Protein AF-A0A2A4TCX4-F1 (afdb_monomer)

Foldseek 3Di:
DADVVLLVQCVVCVVPDPLVVSLVVCVVVPGDNVNNVVSVVVVPDPPDPDPPDDDDDDDDDDDDDDDDDDDDDDDDDDDDDPDDDDDDDDDDDDDDDDPDDDDDDDDDDPDDDPPPPPPPVDPPPPDDQVVVQVVVVVLCVVCLVVVLVQLVVDQQADDPVRCVSVQVVCPPPFFDKKFKHFLQQQTRDINVDCPRRRDHNVRNCVVVVVPDPQVVVCQVVVAKGKDADPPDAWIWIKHFSDDPRGGGIIMITTTHD

Mean predicted aligned error: 17.56 Å

Solvent-accessible surface area (backbone atoms only — not comparable to full-atom values): 16367 Å² total; per-residue (Å²): 135,49,63,66,68,58,41,55,50,49,70,74,41,55,91,80,43,60,67,69,58,54,51,51,53,43,43,74,75,67,46,55,70,65,40,55,52,52,33,50,56,71,71,44,73,76,73,70,80,73,76,77,82,75,83,85,82,81,87,81,85,89,83,92,80,90,84,87,83,81,81,81,81,76,82,84,83,80,82,80,83,81,84,80,88,78,90,74,88,77,81,85,78,83,77,82,84,81,83,75,77,82,78,84,86,74,84,77,71,87,75,76,81,74,77,83,73,75,78,72,76,68,79,80,76,74,82,54,67,66,64,52,50,49,54,49,53,55,50,44,65,74,45,42,66,62,55,52,54,46,40,74,75,39,68,68,56,65,50,74,70,54,49,52,56,53,50,59,55,48,67,40,84,49,37,76,41,41,40,35,26,26,62,84,39,28,22,28,41,39,68,90,41,71,85,53,45,67,35,43,50,73,58,46,33,66,76,69,65,58,85,71,68,39,58,61,52,14,64,75,67,68,36,74,28,72,42,73,45,93,89,47,85,34,35,40,36,25,43,56,40,69,56,97,89,39,66,53,23,37,38,39,36,35,34,29,119

Sequence (257 aa):
MPDPRIIDYLRTNKDQYPIESLRAALIQQGFSAADVAEAERLLTPAAAPEPAASPEPVAAQAVPVEQPQSVKKRPPLKWIIIGSVCAGAIAIGVLPMFKKKPPPEKKEAPAPKKPTIRKMMMPTIAWDHDTAIEGVLVWVRQRAPELINSLAASQLKAQPGEISILSQQANQPNIRRIAYLNRYGEVRWYSKGPAAVGMGWDQFMKEYEIKTNVMEKAYLSKQNQSQQLPDRAGVELVVPLVVRGEITGLLLYELGP

Radius of gyration: 31.91 Å; Cα contacts (8 Å, |Δi|>4): 255; chains: 1; bounding box: 86×64×82 Å

Nearest PDB structures (foldseek):
  3l9k-assembly5_A  TM=6.438E-01  e=4.969E-02  Drosophila melanogaster
  4g3k-assembly1_B  TM=5.314E-01  e=1.698E-02  Aquifex aeolicus VF5
  2hz5-assembly2_B  TM=5.246E-01  e=3.623E-02  Homo sapiens
  8glv-assembly1_BR  TM=5.193E-01  e=1.650E-01  Chlamydomonas reinhardtii

Structure (mmCIF, N/CA/C/O backbone):
data_AF-A0A2A4TCX4-F1
#
_entry.id   AF-A0A2A4TCX4-F1
#
loop_
_atom_site.group_PDB
_atom_site.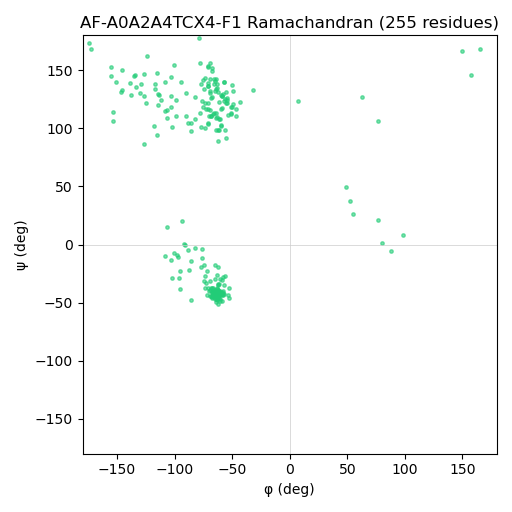id
_atom_site.type_symbol
_atom_site.label_atom_id
_atom_site.label_alt_id
_atom_site.label_comp_id
_atom_site.label_asym_id
_atom_site.label_entity_id
_atom_site.label_seq_id
_atom_site.pdbx_PDB_ins_code
_atom_site.Cartn_x
_atom_site.Cartn_y
_atom_site.Cartn_z
_atom_site.occupancy
_atom_site.B_iso_or_equiv
_atom_site.auth_seq_id
_atom_site.auth_comp_id
_atom_site.auth_asym_id
_atom_site.auth_atom_id
_atom_site.pdbx_PDB_model_num
ATOM 1 N N . MET A 1 1 ? -9.574 12.806 45.221 1.00 80.94 1 MET A N 1
ATOM 2 C CA . MET A 1 1 ? -10.453 13.584 44.324 1.00 80.94 1 MET A CA 1
ATOM 3 C C . MET A 1 1 ? -9.680 13.811 43.038 1.00 80.94 1 MET A C 1
ATOM 5 O O . MET A 1 1 ? -8.676 14.518 43.082 1.00 80.94 1 MET A O 1
ATOM 9 N N . PRO A 1 2 ? -10.082 13.144 41.950 1.00 93.12 2 PRO A N 1
ATOM 10 C CA . PRO A 1 2 ? -9.297 13.078 40.724 1.00 93.12 2 PRO A CA 1
ATOM 11 C C . PRO A 1 2 ? -9.272 14.426 39.997 1.00 93.12 2 PRO A C 1
ATOM 13 O O . PRO A 1 2 ? -10.201 15.228 40.124 1.00 93.12 2 PRO A O 1
ATOM 16 N N . ASP A 1 3 ? -8.212 14.666 39.224 1.00 95.94 3 ASP A N 1
ATOM 17 C CA . ASP A 1 3 ? -8.066 15.876 38.409 1.00 95.94 3 ASP A CA 1
ATOM 18 C C . ASP A 1 3 ? -9.249 15.991 37.415 1.00 95.94 3 ASP A C 1
ATOM 20 O O . ASP A 1 3 ? -9.517 15.039 36.670 1.00 95.94 3 ASP A O 1
ATOM 24 N N . PRO A 1 4 ? -9.967 17.133 37.364 1.00 96.75 4 PRO A N 1
ATOM 25 C CA . PRO A 1 4 ? -11.106 17.325 36.462 1.00 96.75 4 PRO A CA 1
ATOM 26 C C . PRO A 1 4 ? -10.757 17.104 34.983 1.00 96.75 4 PRO A C 1
ATOM 28 O O . PRO A 1 4 ? -11.611 16.666 34.212 1.00 96.75 4 PRO A O 1
ATOM 31 N N . ARG A 1 5 ? -9.495 17.320 34.587 1.00 97.38 5 ARG A N 1
ATOM 32 C CA . ARG A 1 5 ? -9.022 17.090 33.213 1.00 97.38 5 ARG A CA 1
ATOM 33 C C . ARG A 1 5 ? -9.136 15.624 32.801 1.00 97.38 5 ARG A C 1
ATOM 35 O O . ARG A 1 5 ? -9.443 15.341 31.645 1.00 97.38 5 ARG A O 1
ATOM 42 N N . ILE A 1 6 ? -8.925 14.699 33.740 1.00 97.69 6 ILE A N 1
ATOM 43 C CA . ILE A 1 6 ? -9.060 13.257 33.498 1.00 97.69 6 ILE A CA 1
ATOM 44 C C . ILE A 1 6 ? -10.527 12.923 33.203 1.00 97.69 6 ILE A C 1
ATOM 46 O O . ILE A 1 6 ? -10.823 12.216 32.239 1.00 97.69 6 ILE A O 1
ATOM 50 N N . ILE A 1 7 ? -11.452 13.471 33.997 1.00 97.00 7 ILE A N 1
ATOM 51 C CA . ILE A 1 7 ? -12.895 13.233 33.848 1.00 97.00 7 ILE A CA 1
ATOM 52 C C . ILE A 1 7 ? -13.397 13.770 32.503 1.00 97.00 7 ILE A C 1
ATOM 54 O O . ILE A 1 7 ? -14.108 13.058 31.792 1.00 97.00 7 ILE A O 1
ATOM 58 N N . ASP A 1 8 ? -13.018 14.996 32.133 1.00 97.31 8 ASP A N 1
ATOM 59 C CA . ASP A 1 8 ? -13.440 15.609 30.868 1.00 97.31 8 ASP A CA 1
ATOM 60 C C . ASP A 1 8 ? -12.887 14.852 29.653 1.00 97.31 8 ASP A C 1
ATOM 62 O O . ASP A 1 8 ? -13.608 14.622 28.672 1.00 97.31 8 ASP A O 1
ATOM 66 N N . TYR A 1 9 ? -11.636 14.389 29.738 1.00 97.50 9 TYR A N 1
ATOM 67 C CA . TYR A 1 9 ? -11.020 13.579 28.693 1.00 97.50 9 TYR A CA 1
ATOM 68 C C . TYR A 1 9 ? -11.740 12.237 28.513 1.00 97.50 9 TYR A C 1
ATOM 70 O O . TYR A 1 9 ? -12.119 11.888 27.391 1.00 97.50 9 TYR A O 1
ATOM 78 N N . LEU A 1 10 ? -11.986 11.506 29.606 1.00 97.31 10 LEU A N 1
ATOM 79 C CA . LEU A 1 10 ? -12.707 10.232 29.567 1.00 97.31 10 LEU A CA 1
ATOM 80 C C . LEU A 1 10 ? -14.143 10.417 29.059 1.00 97.31 10 LEU A C 1
ATOM 82 O O . LEU A 1 10 ? -14.590 9.657 28.203 1.00 97.31 10 LEU A O 1
ATOM 86 N N . ARG A 1 11 ? -14.856 11.459 29.505 1.00 96.81 11 ARG A N 1
ATOM 87 C CA . ARG A 1 11 ? -16.226 11.753 29.054 1.00 96.81 11 ARG A CA 1
ATOM 88 C C . ARG A 1 11 ? -16.307 12.011 27.549 1.00 96.81 11 ARG A C 1
ATOM 90 O O . ARG A 1 11 ? -17.251 11.546 26.921 1.00 96.81 11 ARG A O 1
ATOM 97 N N . THR A 1 12 ? -15.340 12.736 26.988 1.00 97.88 12 THR A N 1
ATOM 98 C CA . THR A 1 12 ? -15.328 13.111 25.563 1.00 97.88 12 THR A CA 1
ATOM 99 C C . THR A 1 12 ? -14.963 11.935 24.654 1.00 97.88 12 THR A C 1
ATOM 101 O O . THR A 1 12 ? -15.440 11.857 23.525 1.00 97.88 12 THR A O 1
ATOM 104 N N . ASN A 1 13 ? -14.124 11.009 25.133 1.00 97.31 13 ASN A N 1
ATOM 105 C CA . ASN A 1 13 ? -13.520 9.969 24.295 1.00 97.31 13 ASN A CA 1
ATOM 106 C C . ASN A 1 13 ? -14.073 8.552 24.526 1.00 97.31 13 ASN A C 1
ATOM 108 O O . ASN A 1 13 ? -13.771 7.661 23.731 1.00 97.31 13 ASN A O 1
ATOM 112 N N . LYS A 1 14 ? -14.884 8.325 25.571 1.00 96.00 14 LYS A N 1
ATOM 113 C CA . LYS A 1 14 ? -15.387 6.984 25.939 1.00 96.00 14 LYS A CA 1
ATOM 114 C C . LYS A 1 14 ? -16.172 6.265 24.836 1.00 96.00 14 LYS A C 1
ATOM 116 O O . LYS A 1 14 ? -16.172 5.042 24.807 1.00 96.00 14 LYS A O 1
ATOM 121 N N . ASP A 1 15 ? -16.820 7.006 23.937 1.00 95.25 15 ASP A N 1
ATOM 122 C CA . ASP A 1 15 ? -17.628 6.422 22.858 1.00 95.25 15 ASP A CA 1
ATOM 123 C C . ASP A 1 15 ? -16.780 6.072 21.620 1.00 95.25 15 ASP A C 1
ATOM 125 O O . ASP A 1 15 ? -17.232 5.353 20.732 1.00 95.25 15 ASP A O 1
ATOM 129 N N . GLN A 1 16 ? -15.543 6.580 21.549 1.00 95.69 16 GLN A N 1
ATOM 130 C CA . GLN A 1 16 ? -14.638 6.394 20.409 1.00 95.69 16 GLN A CA 1
ATOM 131 C C . GLN A 1 16 ? -13.562 5.337 20.670 1.00 95.69 16 GLN A C 1
ATOM 133 O O . GLN A 1 16 ? -13.098 4.689 19.731 1.00 95.69 16 GLN A O 1
ATOM 138 N N . TYR A 1 17 ? -13.158 5.153 21.929 1.00 95.56 17 TYR A N 1
ATOM 139 C CA . TYR A 1 17 ? -12.044 4.280 22.294 1.00 95.56 17 TYR A CA 1
ATOM 140 C C . TYR A 1 17 ? -12.397 3.378 23.482 1.00 95.56 17 TYR A C 1
ATOM 142 O O . TYR A 1 17 ? -13.091 3.819 24.398 1.00 95.56 17 TYR A O 1
ATOM 150 N N . PRO A 1 18 ? -11.872 2.136 23.528 1.00 96.56 18 PRO A N 1
ATOM 151 C CA . PRO A 1 18 ? -11.997 1.280 24.702 1.00 96.56 18 PRO A CA 1
ATOM 152 C C . PRO A 1 18 ? -11.420 1.951 25.954 1.00 96.56 18 PRO A C 1
ATOM 154 O O . PRO A 1 18 ? -10.339 2.545 25.903 1.00 96.56 18 PRO A O 1
ATOM 157 N N . ILE A 1 19 ? -12.102 1.798 27.094 1.00 94.62 19 ILE A N 1
ATOM 158 C CA . ILE A 1 19 ? -11.723 2.439 28.365 1.00 94.62 19 ILE A CA 1
ATOM 159 C C . ILE A 1 19 ? -10.289 2.089 28.802 1.00 94.62 19 ILE A C 1
ATOM 161 O O . ILE A 1 19 ? -9.556 2.945 29.292 1.00 94.62 19 ILE A O 1
ATOM 165 N N . GLU A 1 20 ? -9.839 0.862 28.525 1.00 96.00 20 GLU A N 1
ATOM 166 C CA . GLU A 1 20 ? -8.481 0.391 28.821 1.00 96.00 20 GLU A CA 1
ATOM 167 C C . GLU A 1 20 ? -7.406 1.172 28.048 1.00 96.00 20 GLU A C 1
ATOM 169 O O . GLU A 1 20 ? -6.351 1.494 28.594 1.00 96.00 20 GLU A O 1
ATOM 174 N N . SER A 1 21 ? -7.689 1.526 26.788 1.00 96.94 21 SER A N 1
ATOM 175 C CA . SER A 1 21 ? -6.774 2.311 25.949 1.00 96.94 21 SER A CA 1
ATOM 176 C C . SER A 1 21 ? -6.670 3.754 26.440 1.00 96.94 21 SER A C 1
ATOM 178 O O . SER A 1 21 ? -5.575 4.312 26.491 1.00 96.94 21 SER A O 1
ATOM 180 N N . LEU A 1 22 ? -7.795 4.341 26.864 1.00 97.06 22 LEU A N 1
ATOM 181 C CA . LEU A 1 22 ? -7.821 5.682 27.450 1.00 97.06 22 LEU A CA 1
ATOM 182 C C . LEU A 1 22 ? -7.055 5.728 28.779 1.00 97.06 22 LEU A C 1
ATOM 184 O O . LEU A 1 22 ? -6.278 6.655 29.007 1.00 97.06 22 LEU A O 1
ATOM 188 N N . ARG A 1 23 ? -7.205 4.696 29.622 1.00 97.75 23 ARG A N 1
ATOM 189 C CA . ARG A 1 23 ? -6.450 4.552 30.875 1.00 97.75 23 ARG A CA 1
ATOM 190 C C . ARG A 1 23 ? -4.941 4.517 30.620 1.00 97.75 23 ARG A C 1
ATOM 192 O O . ARG A 1 23 ? -4.199 5.254 31.266 1.00 97.75 23 ARG A O 1
ATOM 199 N N . ALA A 1 24 ? -4.490 3.698 29.668 1.00 97.25 24 ALA A N 1
ATOM 200 C CA . ALA A 1 24 ? -3.073 3.593 29.322 1.00 97.25 24 ALA A CA 1
ATOM 201 C C . ALA A 1 24 ? -2.498 4.925 28.806 1.00 97.25 24 ALA A C 1
ATOM 203 O O . ALA A 1 24 ? -1.418 5.330 29.237 1.00 97.25 24 ALA A O 1
ATOM 204 N N . ALA A 1 25 ? -3.238 5.636 27.948 1.00 97.19 25 ALA A N 1
ATOM 205 C CA . ALA A 1 25 ? -2.822 6.933 27.416 1.00 97.19 25 ALA A CA 1
ATOM 206 C C . ALA A 1 25 ? -2.660 7.998 28.516 1.00 97.19 25 ALA A C 1
ATOM 208 O O . ALA A 1 25 ? -1.680 8.741 28.512 1.00 97.19 25 ALA A O 1
ATOM 209 N N . LEU A 1 26 ? -3.578 8.048 29.486 1.00 97.88 26 LEU A N 1
ATOM 210 C CA . LEU A 1 26 ? -3.502 8.988 30.610 1.00 97.88 26 LEU A CA 1
ATOM 211 C C . LEU A 1 26 ? -2.316 8.685 31.538 1.00 97.88 26 LEU A C 1
ATOM 213 O O . LEU A 1 26 ? -1.597 9.599 31.938 1.00 97.88 26 LEU A O 1
ATOM 217 N N . ILE A 1 27 ? -2.052 7.407 31.825 1.00 97.56 27 ILE A N 1
ATOM 218 C CA . ILE A 1 27 ? -0.871 7.011 32.609 1.00 97.56 27 ILE A CA 1
ATOM 219 C C . ILE A 1 27 ? 0.416 7.399 31.869 1.00 97.56 27 ILE A C 1
ATOM 221 O O . ILE A 1 27 ? 1.343 7.938 32.471 1.00 97.56 27 ILE A O 1
ATOM 225 N N . GLN A 1 28 ? 0.461 7.199 30.548 1.00 97.12 28 GLN A N 1
ATOM 226 C CA . GLN A 1 28 ? 1.604 7.589 29.720 1.00 97.12 28 GLN A CA 1
ATOM 227 C C . GLN A 1 28 ? 1.825 9.112 29.683 1.00 97.12 28 GLN A C 1
ATOM 229 O O . GLN A 1 28 ? 2.962 9.563 29.570 1.00 97.12 28 GLN A O 1
ATOM 234 N N . GLN A 1 29 ? 0.760 9.906 29.814 1.00 96.81 29 GLN A N 1
ATOM 235 C CA . GLN A 1 29 ? 0.830 11.366 29.936 1.00 96.81 29 GLN A CA 1
ATOM 236 C C . GLN A 1 29 ? 1.266 11.846 31.332 1.00 96.81 29 GLN A C 1
ATOM 238 O O . GLN A 1 29 ? 1.465 13.044 31.524 1.00 96.81 29 GLN A O 1
ATOM 243 N N . GLY A 1 30 ? 1.448 10.931 32.289 1.00 97.56 30 GLY A N 1
ATOM 244 C CA . GLY A 1 30 ? 1.951 11.229 33.630 1.00 97.56 30 GLY A CA 1
ATOM 245 C C . GLY A 1 30 ? 0.873 11.371 34.704 1.00 97.56 30 GLY A C 1
ATOM 246 O O . GLY A 1 30 ? 1.200 11.747 35.828 1.00 97.56 30 GLY A O 1
ATOM 247 N N . PHE A 1 31 ? -0.393 11.062 34.405 1.00 97.75 31 PHE A N 1
ATOM 248 C CA . PHE A 1 31 ? -1.427 10.988 35.439 1.00 97.75 31 PHE A CA 1
ATOM 249 C C . PHE A 1 31 ? -1.246 9.727 36.292 1.00 97.75 31 PHE A C 1
ATOM 251 O O . PHE A 1 31 ? -0.867 8.664 35.792 1.00 97.75 31 PHE A O 1
ATOM 258 N N . SER A 1 32 ? -1.522 9.825 37.595 1.00 97.94 32 SER A N 1
ATOM 259 C CA . SER A 1 32 ? -1.382 8.677 38.490 1.00 97.94 32 SER A CA 1
ATOM 260 C C . SER A 1 32 ? -2.444 7.614 38.182 1.00 97.94 32 SER A C 1
ATOM 262 O O . SER A 1 32 ? -3.600 7.925 37.893 1.00 97.94 32 SER A O 1
ATOM 264 N N . ALA A 1 33 ? -2.076 6.332 38.271 1.00 97.19 33 ALA A N 1
ATOM 265 C CA . ALA A 1 33 ? -3.022 5.239 38.031 1.00 97.19 33 ALA A CA 1
ATOM 266 C C . ALA A 1 33 ? -4.210 5.258 39.017 1.00 97.19 33 ALA A C 1
ATOM 268 O O . ALA A 1 33 ? -5.313 4.844 38.659 1.00 97.19 33 ALA A O 1
ATOM 269 N N . ALA A 1 34 ? -3.995 5.763 40.238 1.00 97.12 34 ALA A N 1
ATOM 270 C CA . ALA A 1 34 ? -5.034 5.909 41.251 1.00 97.12 34 ALA A CA 1
ATOM 271 C C . ALA A 1 34 ? -6.079 6.966 40.853 1.00 97.12 34 ALA A C 1
ATOM 273 O O . ALA A 1 34 ? -7.274 6.679 40.907 1.00 97.12 34 ALA A O 1
ATOM 274 N N . ASP A 1 35 ? -5.643 8.138 40.376 1.00 97.50 35 ASP A N 1
ATOM 275 C CA . ASP A 1 35 ? -6.556 9.211 39.957 1.00 97.50 35 ASP A CA 1
ATOM 276 C C . ASP A 1 35 ? -7.387 8.802 38.737 1.00 97.50 35 ASP A C 1
ATOM 278 O O . ASP A 1 35 ? -8.583 9.087 38.665 1.00 97.50 35 ASP A O 1
ATOM 282 N N . VAL A 1 36 ? -6.777 8.083 37.788 1.00 97.75 36 VAL A N 1
ATOM 283 C CA . VAL A 1 36 ? -7.488 7.578 36.605 1.00 97.75 36 VAL A CA 1
ATOM 284 C C . VAL A 1 36 ? -8.561 6.555 36.999 1.00 97.75 36 VAL A C 1
ATOM 286 O O . VAL A 1 36 ? -9.679 6.618 36.488 1.00 97.75 36 VAL A O 1
ATOM 289 N N . ALA A 1 37 ? -8.267 5.656 37.944 1.00 96.62 37 ALA A N 1
ATOM 290 C CA . ALA A 1 37 ? -9.241 4.682 38.441 1.00 96.62 37 ALA A CA 1
ATOM 291 C C . ALA A 1 37 ? -10.393 5.337 39.232 1.00 96.62 37 ALA A C 1
ATOM 293 O O . ALA A 1 37 ? -11.544 4.907 39.122 1.00 96.62 37 ALA A O 1
ATOM 294 N N . GLU A 1 38 ? -10.112 6.384 40.016 1.00 96.12 38 GLU A N 1
ATOM 295 C CA . GLU A 1 38 ? -11.142 7.142 40.740 1.00 96.12 38 GLU A CA 1
ATOM 296 C C . GLU A 1 38 ? -12.049 7.921 39.768 1.00 96.12 38 GLU A C 1
ATOM 298 O O . GLU A 1 38 ? -13.272 7.898 39.916 1.00 96.12 38 GLU A O 1
ATOM 303 N N . ALA A 1 39 ? -11.484 8.529 38.717 1.00 96.81 39 ALA A N 1
ATOM 304 C CA . ALA A 1 39 ? -12.249 9.213 37.670 1.00 96.81 39 ALA A CA 1
ATOM 305 C C . ALA A 1 39 ? -13.187 8.265 36.898 1.00 96.81 39 ALA A C 1
ATOM 307 O O . ALA A 1 39 ? -14.325 8.623 36.591 1.00 96.81 39 ALA A O 1
ATOM 308 N N . GLU A 1 40 ? -12.743 7.039 36.617 1.00 95.69 40 GLU A N 1
ATOM 309 C CA . GLU A 1 40 ? -13.550 6.009 35.950 1.00 95.69 40 GLU A CA 1
ATOM 310 C C . GLU A 1 40 ? -14.747 5.562 36.802 1.00 95.69 40 GLU A C 1
ATOM 312 O O . GLU A 1 40 ? -15.862 5.417 36.288 1.00 95.69 40 GLU A O 1
ATOM 317 N N . ARG A 1 41 ? -14.549 5.416 38.120 1.00 94.44 41 ARG A N 1
ATOM 318 C CA . ARG A 1 41 ? -15.635 5.119 39.069 1.00 94.44 41 ARG A CA 1
ATOM 319 C C . ARG A 1 41 ? -16.694 6.216 39.114 1.00 94.44 41 ARG A C 1
ATOM 321 O O . ARG A 1 41 ? -17.862 5.904 39.295 1.00 94.44 41 ARG A O 1
ATOM 328 N N . LEU A 1 42 ? -16.308 7.480 38.938 1.00 94.06 42 LEU A N 1
ATOM 329 C CA . LEU A 1 42 ? -17.257 8.599 38.896 1.00 94.06 42 LEU A CA 1
ATOM 330 C C . LEU A 1 42 ? -18.064 8.650 37.590 1.00 94.06 42 LEU A C 1
ATOM 332 O O . LEU A 1 42 ? -19.177 9.173 37.578 1.00 94.06 42 LEU A O 1
ATOM 336 N N . LEU A 1 43 ? -17.512 8.133 36.488 1.00 91.69 43 LEU A N 1
ATOM 337 C CA . LEU A 1 43 ? -18.179 8.100 35.181 1.00 91.69 43 LEU A CA 1
ATOM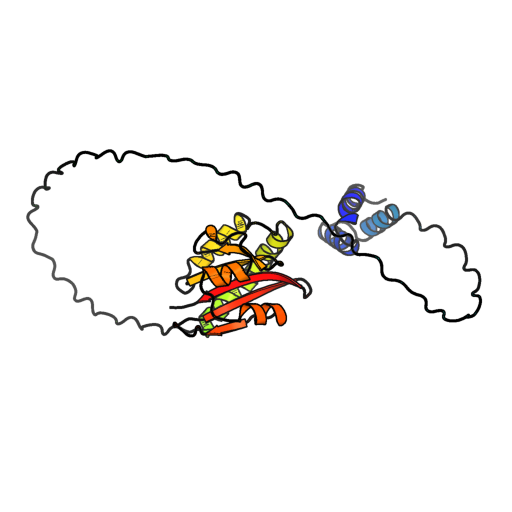 338 C C . LEU A 1 43 ? -19.047 6.859 34.973 1.00 91.69 43 LEU A C 1
ATOM 340 O O . LEU A 1 43 ? -19.960 6.895 34.146 1.00 91.69 43 LEU A O 1
ATOM 344 N N . THR A 1 44 ? -18.776 5.783 35.710 1.00 88.31 44 THR A N 1
ATOM 345 C CA . THR A 1 44 ? -19.615 4.586 35.722 1.00 88.31 44 THR A CA 1
ATOM 346 C C . THR A 1 44 ? -20.684 4.788 36.793 1.00 88.31 44 THR A C 1
ATOM 348 O O . THR A 1 44 ? -20.352 4.710 37.976 1.00 88.31 44 THR A O 1
ATOM 351 N N . PRO A 1 45 ? -21.951 5.084 36.439 1.00 75.38 45 PRO A N 1
ATOM 352 C CA . PRO A 1 45 ? -23.004 5.136 37.443 1.00 75.38 45 PRO A CA 1
ATOM 353 C C . PRO A 1 45 ? -22.989 3.803 38.183 1.00 75.38 45 PRO A C 1
ATOM 355 O O . PRO A 1 45 ? -22.989 2.757 37.533 1.00 75.38 45 PRO A O 1
ATOM 358 N N . ALA A 1 46 ? -22.894 3.856 39.517 1.00 67.06 46 ALA A N 1
ATOM 359 C CA . ALA A 1 46 ? -22.917 2.672 40.362 1.00 67.06 46 ALA A CA 1
ATOM 360 C C . ALA A 1 46 ? -24.069 1.794 39.879 1.00 67.06 46 ALA A C 1
ATOM 362 O O . ALA A 1 46 ? -25.226 2.216 39.951 1.00 67.06 46 ALA A O 1
ATOM 363 N N . ALA A 1 47 ? -23.730 0.648 39.279 1.00 56.56 47 ALA A N 1
ATOM 364 C CA . ALA A 1 47 ? -24.718 -0.282 38.775 1.00 56.56 47 ALA A CA 1
ATOM 365 C C . ALA A 1 47 ? -25.690 -0.522 39.927 1.00 56.56 47 ALA A C 1
ATOM 367 O O . ALA A 1 47 ? -25.263 -0.907 41.021 1.00 56.56 47 ALA A O 1
ATOM 368 N N . ALA A 1 48 ? -26.960 -0.164 39.715 1.00 58.91 48 ALA A N 1
ATOM 369 C CA . ALA A 1 48 ? -27.992 -0.382 40.710 1.00 58.91 48 ALA A CA 1
ATOM 370 C C . ALA A 1 48 ? -27.874 -1.845 41.160 1.00 58.91 48 ALA A C 1
ATOM 372 O O . ALA A 1 48 ? -27.709 -2.701 40.285 1.00 58.91 48 ALA A O 1
ATOM 373 N N . PRO A 1 49 ? -27.866 -2.126 42.477 1.00 58.53 49 PRO A N 1
ATOM 374 C CA . PRO A 1 49 ? -27.699 -3.482 42.973 1.00 58.53 49 PRO A CA 1
ATOM 375 C C . PRO A 1 49 ? -28.693 -4.374 42.243 1.00 58.53 49 PRO A C 1
ATOM 377 O O . PRO A 1 49 ? -29.900 -4.120 42.266 1.00 58.53 49 PRO A O 1
ATOM 380 N N . GLU A 1 50 ? -28.143 -5.343 41.516 1.00 51.59 50 GLU A N 1
ATOM 381 C CA . GLU A 1 50 ? -28.889 -6.306 40.723 1.00 51.59 50 GLU A CA 1
ATOM 382 C C . GLU A 1 50 ? -29.990 -6.887 41.624 1.00 51.59 50 GLU A C 1
ATOM 384 O O . GLU A 1 50 ? -29.675 -7.375 42.717 1.00 51.59 50 GLU A O 1
ATOM 389 N N . PRO A 1 51 ? -31.281 -6.764 41.263 1.00 56.03 51 PRO A N 1
ATOM 390 C CA . PRO A 1 51 ? -32.344 -7.339 42.069 1.00 56.03 51 PRO A CA 1
ATOM 391 C C . PRO A 1 51 ? -32.073 -8.837 42.199 1.00 56.03 51 PRO A C 1
ATOM 393 O O . PRO A 1 51 ? -31.907 -9.530 41.197 1.00 56.03 51 PRO A O 1
ATOM 396 N N . ALA A 1 52 ? -31.973 -9.296 43.449 1.00 52.34 52 ALA A N 1
ATOM 397 C CA . ALA A 1 52 ? -31.638 -10.663 43.810 1.00 52.34 52 ALA A CA 1
ATOM 398 C C . ALA A 1 52 ? -32.387 -11.667 42.922 1.00 52.34 52 ALA A C 1
ATOM 400 O O . ALA A 1 52 ? -33.619 -11.649 42.843 1.00 52.34 52 ALA A O 1
ATOM 401 N N . ALA A 1 53 ? -31.608 -12.515 42.249 1.00 47.84 53 ALA A N 1
ATOM 402 C CA . ALA A 1 53 ? -32.080 -13.566 41.368 1.00 47.84 53 ALA A CA 1
ATOM 403 C C . ALA A 1 53 ? -33.211 -14.366 42.032 1.00 47.84 53 ALA A C 1
ATOM 405 O O . ALA A 1 53 ? -33.021 -15.016 43.062 1.00 47.84 53 ALA A O 1
ATOM 406 N N . SER A 1 54 ? -34.398 -14.307 41.430 1.00 60.97 54 SER A N 1
ATOM 407 C CA . SER A 1 54 ? -35.458 -15.273 41.709 1.00 60.97 54 SER A CA 1
ATOM 408 C C . SER A 1 54 ? -35.061 -16.629 41.106 1.00 60.97 54 SER A C 1
ATOM 410 O O . SER A 1 54 ? -34.503 -16.650 40.007 1.00 60.97 54 SER A O 1
ATOM 412 N N . PRO A 1 55 ? -35.307 -17.750 41.805 1.00 55.12 55 PRO A N 1
ATOM 413 C CA . PRO A 1 55 ? -34.863 -19.071 41.373 1.00 55.12 55 PRO A CA 1
ATOM 414 C C . PRO A 1 55 ? -35.549 -19.534 40.078 1.00 55.12 55 PRO A C 1
ATOM 416 O O . PRO A 1 55 ? -36.739 -19.300 39.865 1.00 55.12 55 PRO A O 1
ATOM 419 N N . GLU A 1 56 ? -34.761 -20.210 39.236 1.00 52.56 56 GLU A N 1
ATOM 420 C CA . GLU A 1 56 ? -35.146 -20.847 37.972 1.00 52.56 56 GLU A CA 1
ATOM 421 C C . GLU A 1 56 ? -36.386 -21.750 38.093 1.00 52.56 56 GLU A C 1
ATOM 423 O O . GLU A 1 56 ? -36.441 -22.608 38.980 1.00 52.56 56 GLU A O 1
ATOM 428 N N . PRO A 1 57 ? -37.317 -21.693 37.122 1.00 51.81 57 PRO A N 1
ATOM 429 C CA . PRO A 1 57 ? -38.153 -22.826 36.789 1.00 51.81 57 PRO A CA 1
ATOM 430 C C . PRO A 1 57 ? -37.613 -23.577 35.562 1.00 51.81 57 PRO A C 1
ATOM 432 O O . PRO A 1 57 ? -37.425 -23.044 34.470 1.00 51.81 57 PRO A O 1
ATOM 435 N N . VAL A 1 58 ? -37.405 -24.861 35.822 1.00 51.88 58 VAL A N 1
ATOM 436 C CA . VAL A 1 58 ? -37.159 -26.010 34.951 1.00 51.88 58 VAL A CA 1
ATOM 437 C C . VAL A 1 58 ? -37.838 -25.953 33.570 1.00 51.88 58 VAL A C 1
ATOM 439 O O . VAL A 1 58 ? -39.036 -25.720 33.446 1.00 51.88 58 VAL A O 1
ATOM 442 N N . ALA A 1 59 ? -37.021 -26.273 32.561 1.00 52.28 59 ALA A N 1
ATOM 443 C CA . ALA A 1 59 ? -37.294 -26.860 31.246 1.00 52.28 59 ALA A CA 1
ATOM 444 C C . ALA A 1 59 ? -38.758 -27.062 30.792 1.00 52.28 59 ALA A C 1
ATOM 446 O O . ALA A 1 59 ? -39.480 -27.898 31.332 1.00 52.28 59 ALA A O 1
ATOM 447 N N . ALA A 1 60 ? -39.103 -26.476 29.638 1.00 46.91 60 ALA A N 1
ATOM 448 C CA . ALA A 1 60 ? -40.097 -27.046 28.730 1.00 46.91 60 ALA A CA 1
ATOM 449 C C . ALA A 1 60 ? -39.873 -26.620 27.263 1.00 46.91 60 ALA A C 1
ATOM 451 O O . ALA A 1 60 ? -40.043 -25.465 26.901 1.00 46.91 60 ALA A O 1
ATOM 452 N N . GLN A 1 61 ? -39.534 -27.628 26.456 1.00 45.69 61 GLN A N 1
ATOM 453 C CA . GLN A 1 61 ? -40.054 -27.940 25.117 1.00 45.69 61 GLN A CA 1
ATOM 454 C C . GLN A 1 61 ? -39.861 -26.968 23.936 1.00 45.69 61 GLN A C 1
ATOM 456 O O . GLN A 1 61 ? -40.251 -25.806 23.923 1.00 45.69 61 GLN A O 1
ATOM 461 N N . ALA A 1 62 ? -39.318 -27.567 22.875 1.00 51.53 62 ALA A N 1
ATOM 462 C CA . ALA A 1 62 ? -39.209 -27.052 21.524 1.00 51.53 62 ALA A CA 1
ATOM 463 C C . ALA A 1 62 ? -40.577 -26.833 20.858 1.00 51.53 62 ALA A C 1
ATOM 465 O O . ALA A 1 62 ? -41.457 -27.687 20.945 1.00 51.53 62 ALA A O 1
ATOM 466 N N . VAL A 1 63 ? -40.685 -25.751 20.081 1.00 56.41 63 VAL A N 1
ATOM 467 C CA . VAL A 1 63 ? -41.657 -25.613 18.989 1.00 56.41 63 VAL A CA 1
ATOM 468 C C . VAL A 1 63 ? -40.952 -24.951 17.791 1.00 56.41 63 VAL A C 1
ATOM 470 O O . VAL A 1 63 ? -40.324 -23.907 17.973 1.00 56.41 63 VAL A O 1
ATOM 473 N N . PRO A 1 64 ? -41.034 -25.523 16.574 1.00 65.50 64 PRO A N 1
ATOM 474 C CA . PRO A 1 64 ? -40.558 -24.909 15.337 1.00 65.50 64 PRO A CA 1
ATOM 475 C C . PRO A 1 64 ? -41.729 -24.343 14.511 1.00 65.50 64 PRO A C 1
ATOM 477 O O . PRO A 1 64 ? -42.573 -25.115 14.072 1.00 65.50 64 PRO A O 1
ATOM 480 N N . VAL A 1 65 ? -41.773 -23.027 14.259 1.00 53.25 65 VAL A N 1
ATOM 481 C CA . VAL A 1 65 ? -42.692 -22.362 13.298 1.00 53.25 65 VAL A CA 1
ATOM 482 C C . VAL A 1 65 ? -42.006 -21.062 12.822 1.00 53.25 65 VAL A C 1
ATOM 484 O O . VAL A 1 65 ? -41.655 -20.220 13.638 1.00 53.25 65 VAL A O 1
ATOM 487 N N . GLU A 1 66 ? -41.486 -20.999 11.591 1.00 42.44 66 GLU A N 1
ATOM 488 C CA . GLU A 1 66 ? -42.141 -20.492 10.364 1.00 42.44 66 GLU A CA 1
ATOM 489 C C . GLU A 1 66 ? -42.218 -18.947 10.277 1.00 42.44 66 GLU A C 1
ATOM 491 O O . GLU A 1 66 ? -43.014 -18.311 10.954 1.00 42.44 66 GLU A O 1
ATOM 496 N N . GLN A 1 67 ? -41.389 -18.328 9.424 1.00 45.28 67 GLN A N 1
ATOM 497 C CA . GLN A 1 67 ? -41.799 -17.670 8.164 1.00 45.28 67 GLN A CA 1
ATOM 498 C C . GLN A 1 67 ? -40.797 -16.596 7.673 1.00 45.28 67 GLN A C 1
ATOM 500 O O . GLN A 1 67 ? -40.172 -15.892 8.468 1.00 45.28 67 GLN A O 1
ATOM 505 N N . PRO A 1 68 ? -40.642 -16.454 6.339 1.00 52.12 68 PRO A N 1
ATOM 506 C CA . PRO A 1 68 ? -39.664 -15.579 5.703 1.00 52.12 68 PRO A CA 1
ATOM 507 C C . PRO A 1 68 ? -40.162 -14.130 5.618 1.00 52.12 68 PRO A C 1
ATOM 509 O O . PRO A 1 68 ? -41.219 -13.848 5.054 1.00 52.12 68 PRO A O 1
ATOM 512 N N . GLN A 1 69 ? -39.367 -13.179 6.111 1.00 51.62 69 GLN A N 1
ATOM 513 C CA . GLN A 1 69 ? -39.663 -11.762 5.910 1.00 51.62 69 GLN A CA 1
ATOM 514 C C . GLN A 1 69 ? -39.305 -11.318 4.487 1.00 51.62 69 GLN A C 1
ATOM 516 O O . GLN A 1 69 ? -38.177 -11.446 4.011 1.00 51.62 69 GLN A O 1
ATOM 521 N N . SER A 1 70 ? -40.324 -10.786 3.816 1.00 53.62 70 SER A N 1
ATOM 522 C CA . SER A 1 70 ? -40.324 -10.274 2.453 1.00 53.62 70 SER A CA 1
ATOM 523 C C . SER A 1 70 ? -39.269 -9.187 2.221 1.00 53.62 70 SER A C 1
ATOM 525 O O . SER A 1 70 ? -39.276 -8.135 2.866 1.00 53.62 70 SER A O 1
ATOM 527 N N . VAL A 1 71 ? -38.422 -9.392 1.216 1.00 50.44 71 VAL A N 1
ATOM 528 C CA . VAL A 1 71 ? -37.501 -8.377 0.699 1.00 50.44 71 VAL A CA 1
ATOM 529 C C . VAL A 1 71 ? -38.305 -7.299 -0.039 1.00 50.44 71 VAL A C 1
ATOM 531 O O . VAL A 1 71 ? -38.853 -7.532 -1.118 1.00 50.44 71 VAL A O 1
ATOM 534 N N . LYS A 1 72 ? -38.369 -6.092 0.537 1.00 56.25 72 LYS A N 1
ATOM 535 C CA . LYS A 1 72 ? -38.888 -4.881 -0.123 1.00 56.25 72 LYS A CA 1
ATOM 536 C C . LYS A 1 72 ? -38.047 -4.575 -1.370 1.00 56.25 72 LYS A C 1
ATOM 538 O O . LYS A 1 72 ? -36.914 -4.107 -1.262 1.00 56.25 72 LYS A O 1
ATOM 543 N N . LYS A 1 73 ? -38.618 -4.799 -2.559 1.00 52.72 73 LYS A N 1
ATOM 544 C CA . LYS A 1 73 ? -38.077 -4.327 -3.844 1.00 52.72 73 LYS A CA 1
ATOM 545 C C . LYS A 1 73 ? -37.990 -2.796 -3.829 1.00 52.72 73 LYS A C 1
ATOM 547 O O . LYS A 1 73 ? -39.011 -2.119 -3.730 1.00 52.72 73 LYS A O 1
ATOM 552 N N . ARG A 1 74 ? -36.774 -2.250 -3.927 1.00 54.34 74 ARG A N 1
ATOM 553 C CA . ARG A 1 74 ? -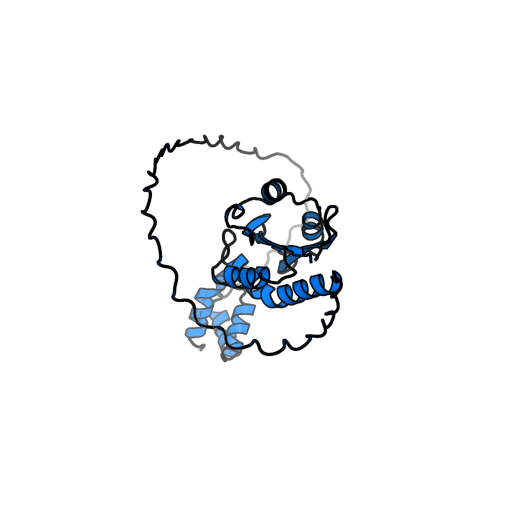36.549 -0.823 -4.209 1.00 54.34 74 ARG A CA 1
ATOM 554 C C . ARG A 1 74 ? -36.816 -0.551 -5.701 1.00 54.34 74 ARG A C 1
ATOM 556 O O . ARG A 1 74 ? -36.467 -1.399 -6.523 1.00 54.34 74 ARG A O 1
ATOM 563 N N . PRO A 1 75 ? -37.424 0.590 -6.066 1.00 59.56 75 PRO A N 1
ATOM 564 C CA . PRO A 1 75 ? -37.645 0.947 -7.464 1.00 59.56 75 PRO A CA 1
ATOM 565 C C . PRO A 1 75 ? -36.324 1.313 -8.169 1.00 59.56 75 PRO A C 1
ATOM 567 O O . PRO A 1 75 ? -35.389 1.779 -7.512 1.00 59.56 75 PRO A O 1
ATOM 570 N N . PRO A 1 76 ? -36.233 1.122 -9.499 1.00 53.12 76 PRO A N 1
ATOM 571 C CA . PRO A 1 76 ? -35.034 1.438 -10.264 1.00 53.12 76 PRO A CA 1
ATOM 572 C C . PRO A 1 76 ? -34.812 2.953 -10.352 1.00 53.12 76 PRO A C 1
ATOM 574 O O . PRO A 1 76 ? -35.711 3.719 -10.708 1.00 53.12 76 PRO A O 1
ATOM 577 N N . LEU A 1 77 ? -33.583 3.366 -10.040 1.00 51.25 77 LEU A N 1
ATOM 578 C CA . LEU A 1 77 ? -33.082 4.727 -10.201 1.00 51.25 77 LEU A CA 1
ATOM 579 C C . LEU A 1 77 ? -33.078 5.079 -11.698 1.00 51.25 77 LEU A C 1
ATOM 581 O O . LEU A 1 77 ? -32.332 4.493 -12.484 1.00 51.25 77 LEU A O 1
ATOM 585 N N . LYS A 1 78 ? -33.929 6.026 -12.103 1.00 45.50 78 LYS A N 1
ATOM 586 C CA . LYS A 1 78 ? -33.903 6.600 -13.451 1.00 45.50 78 LYS A CA 1
ATOM 587 C C . LYS A 1 78 ? -32.637 7.444 -13.599 1.00 45.50 78 LYS A C 1
ATOM 589 O O . LYS A 1 78 ? -32.484 8.455 -12.920 1.00 45.50 78 LYS A O 1
ATOM 594 N N . TRP A 1 79 ? -31.749 7.025 -14.495 1.00 42.91 79 TRP A N 1
ATOM 595 C CA . TRP A 1 79 ? -30.612 7.817 -14.949 1.00 42.91 79 TRP A CA 1
ATOM 596 C C . TRP A 1 79 ? -31.121 9.028 -15.736 1.00 42.91 79 TRP A C 1
ATOM 598 O O . TRP A 1 79 ? -31.693 8.881 -16.815 1.00 42.91 79 TRP A O 1
ATOM 608 N N . ILE A 1 80 ? -30.931 10.227 -15.186 1.00 52.94 80 ILE A N 1
ATOM 609 C CA . ILE A 1 80 ? -31.114 11.483 -15.915 1.00 52.94 80 ILE A CA 1
ATOM 610 C C . ILE A 1 80 ? -29.789 11.768 -16.625 1.00 52.94 80 ILE A C 1
ATOM 612 O O . ILE A 1 80 ? -28.805 12.158 -16.001 1.00 52.94 80 ILE A O 1
ATOM 616 N N . ILE A 1 81 ? -29.765 11.535 -17.936 1.00 47.53 81 ILE A N 1
ATOM 617 C CA . ILE A 1 81 ? -28.674 11.941 -18.822 1.00 47.53 81 ILE A CA 1
ATOM 618 C C . ILE A 1 81 ? -28.843 13.442 -19.072 1.00 47.53 81 ILE A C 1
ATOM 620 O O . ILE A 1 81 ? -29.687 13.853 -19.865 1.00 47.53 81 ILE A O 1
ATOM 624 N N . ILE A 1 82 ? -28.059 14.270 -18.381 1.00 51.75 82 ILE A N 1
ATOM 625 C CA . ILE A 1 82 ? -27.891 15.680 -18.743 1.00 51.75 82 ILE A CA 1
ATOM 626 C C . ILE A 1 82 ? -26.772 15.730 -19.782 1.00 51.75 82 ILE A C 1
ATOM 628 O O . ILE A 1 82 ? -25.589 15.680 -19.452 1.00 51.75 82 ILE A O 1
ATOM 632 N N . GLY A 1 83 ? -27.162 15.774 -21.055 1.00 42.72 83 GLY A N 1
ATOM 633 C CA . GLY A 1 83 ? -26.254 16.074 -22.153 1.00 42.72 83 GLY A CA 1
ATOM 634 C C . GLY A 1 83 ? -25.764 17.515 -22.035 1.00 42.72 83 GLY A C 1
ATOM 635 O O . GLY A 1 83 ? -26.550 18.447 -22.181 1.00 42.72 83 GLY A O 1
ATOM 636 N N . SER A 1 84 ? -24.470 17.692 -21.774 1.00 50.25 84 SER A N 1
ATOM 637 C CA . SER A 1 84 ? -23.805 18.990 -21.871 1.00 50.25 84 SER A CA 1
ATOM 638 C C . SER A 1 84 ? -23.009 19.033 -23.168 1.00 50.25 84 SER A C 1
ATOM 640 O O . SER A 1 84 ? -21.939 18.437 -23.297 1.00 50.25 84 SER A O 1
ATOM 642 N N . VAL A 1 85 ? -23.597 19.705 -24.154 1.00 49.94 85 VAL A N 1
ATOM 643 C CA . VAL A 1 85 ? -22.961 20.099 -25.408 1.00 49.94 85 VAL A CA 1
ATOM 644 C C . VAL A 1 85 ? -22.183 21.381 -25.132 1.00 49.94 85 VAL A C 1
ATOM 646 O O . VAL A 1 85 ? -22.781 22.441 -24.984 1.00 49.94 85 VAL A O 1
ATOM 649 N N . CYS A 1 86 ? -20.854 21.299 -25.109 1.00 44.03 86 CYS A N 1
ATOM 650 C CA . CYS A 1 86 ? -19.985 22.466 -25.251 1.00 44.03 86 CYS A CA 1
ATOM 651 C C . CYS A 1 86 ? -18.990 22.207 -26.380 1.00 44.03 86 CYS A C 1
ATOM 653 O O . CYS A 1 86 ? -17.871 21.741 -26.174 1.00 44.03 86 CYS A O 1
ATOM 655 N N . ALA A 1 87 ? -19.436 22.520 -27.595 1.00 47.66 87 ALA A N 1
ATOM 656 C CA . ALA A 1 87 ? -18.571 22.778 -28.731 1.00 47.66 87 ALA A CA 1
ATOM 657 C C . ALA A 1 87 ? -17.859 24.121 -28.498 1.00 47.66 87 ALA A C 1
ATOM 659 O O . ALA A 1 87 ? -18.465 25.183 -28.615 1.00 47.66 87 ALA A O 1
ATOM 660 N N . GLY A 1 88 ? -16.580 24.067 -28.133 1.00 45.12 88 GLY A N 1
ATOM 661 C CA . GLY A 1 88 ? -15.703 25.231 -28.034 1.00 45.12 88 GLY A CA 1
ATOM 662 C C . GLY A 1 88 ? -14.591 25.129 -29.067 1.00 45.12 88 GLY A C 1
ATOM 663 O O . GLY A 1 88 ? -13.570 24.494 -28.818 1.00 45.12 88 GLY A O 1
ATOM 664 N N . ALA A 1 89 ? -14.799 25.742 -30.231 1.00 50.34 89 ALA A N 1
ATOM 665 C CA . ALA A 1 89 ? -13.764 25.949 -31.232 1.00 50.34 89 ALA A CA 1
ATOM 666 C C . ALA A 1 89 ? -12.742 26.967 -30.701 1.00 50.34 89 ALA A C 1
ATOM 668 O O . ALA A 1 89 ? -13.057 28.148 -30.564 1.00 50.34 89 ALA A O 1
ATOM 669 N N . ILE A 1 90 ? -11.520 26.520 -30.404 1.00 53.41 90 ILE A N 1
ATOM 670 C CA . ILE A 1 90 ? -10.395 27.417 -30.121 1.00 53.41 90 ILE A CA 1
ATOM 671 C C . ILE A 1 90 ? -9.565 27.534 -31.396 1.00 53.41 90 ILE A C 1
ATOM 673 O O . ILE A 1 90 ? -8.929 26.582 -31.847 1.00 53.41 90 ILE A O 1
ATOM 677 N N . ALA A 1 91 ? -9.617 28.727 -31.984 1.00 48.50 91 ALA A N 1
ATOM 678 C CA . ALA A 1 91 ? -8.814 29.138 -33.120 1.00 48.50 91 ALA A CA 1
ATOM 679 C C . ALA A 1 91 ? -7.318 29.091 -32.766 1.00 48.50 91 ALA A C 1
ATOM 681 O O . ALA A 1 91 ? -6.857 29.749 -31.832 1.00 48.50 91 ALA A O 1
ATOM 682 N N . ILE A 1 92 ? -6.558 28.317 -33.539 1.00 49.22 92 ILE A N 1
ATOM 683 C CA . ILE A 1 92 ? -5.097 28.269 -33.486 1.00 49.22 92 ILE A CA 1
ATOM 684 C C . ILE A 1 92 ? -4.574 29.556 -34.135 1.00 49.22 92 ILE A C 1
ATOM 686 O O . ILE A 1 92 ? -4.544 29.689 -35.357 1.00 49.22 92 ILE A O 1
ATOM 690 N N . GLY A 1 93 ? -4.187 30.524 -33.305 1.00 51.66 93 GLY A N 1
ATOM 691 C CA . GLY A 1 93 ? -3.448 31.706 -33.735 1.00 51.66 93 GLY A CA 1
ATOM 692 C C . GLY A 1 93 ? -2.018 31.330 -34.121 1.00 51.66 93 GLY A C 1
ATOM 693 O O . GLY A 1 93 ? -1.237 30.874 -33.288 1.00 51.66 93 GLY A O 1
ATOM 694 N N . VAL A 1 94 ? -1.676 31.524 -35.393 1.00 51.97 94 VAL A N 1
ATOM 695 C CA . VAL A 1 94 ? -0.317 31.390 -35.928 1.00 51.97 94 VAL A CA 1
ATOM 696 C C . VAL A 1 94 ? 0.548 32.516 -35.354 1.00 51.97 94 VAL A C 1
ATOM 698 O O . VAL A 1 94 ? 0.363 33.683 -35.693 1.00 51.97 94 VAL A O 1
ATOM 701 N N . LEU A 1 95 ? 1.497 32.177 -34.478 1.00 51.41 95 LEU A N 1
ATOM 702 C CA . LEU A 1 95 ? 2.525 33.113 -34.018 1.00 51.41 95 LEU A CA 1
ATOM 703 C C . LEU A 1 95 ? 3.612 33.286 -35.099 1.00 51.41 95 LEU A C 1
ATOM 705 O O . LEU A 1 95 ? 4.045 32.298 -35.701 1.00 51.41 95 LEU A O 1
ATOM 709 N N . PRO A 1 96 ? 4.090 34.519 -35.344 1.00 52.78 96 PRO A N 1
ATOM 710 C CA . PRO A 1 96 ? 5.112 34.798 -36.343 1.00 52.78 96 PRO A CA 1
ATOM 711 C C . PRO A 1 96 ? 6.476 34.228 -35.929 1.00 52.78 96 PRO A C 1
ATOM 713 O O . PRO A 1 96 ? 6.963 34.436 -34.817 1.00 52.78 96 PRO A O 1
ATOM 716 N N . MET A 1 97 ? 7.117 33.529 -36.868 1.00 51.00 97 MET A N 1
ATOM 717 C CA . MET A 1 97 ? 8.484 33.032 -36.740 1.00 51.00 97 MET A CA 1
ATOM 718 C C . MET A 1 97 ? 9.486 34.187 -36.606 1.00 51.00 97 MET A C 1
ATOM 720 O O . MET A 1 97 ? 9.806 34.874 -37.577 1.00 51.00 97 MET A O 1
ATOM 724 N N . PHE A 1 98 ? 10.060 34.349 -35.415 1.00 57.09 98 PHE A N 1
ATOM 725 C CA . PHE A 1 98 ? 11.270 35.143 -35.217 1.00 57.09 98 PHE A CA 1
ATOM 726 C C . PHE A 1 98 ? 12.478 34.408 -35.820 1.00 57.09 98 PHE A C 1
ATOM 728 O O . PHE A 1 98 ? 13.020 33.472 -35.231 1.00 57.09 98 PHE A O 1
ATOM 735 N N . LYS A 1 99 ? 12.935 34.861 -36.995 1.00 58.00 99 LYS A N 1
ATOM 736 C CA . LYS A 1 99 ? 14.250 34.514 -37.557 1.00 58.00 99 LYS A CA 1
ATOM 737 C C . LYS A 1 99 ? 15.351 35.035 -36.623 1.00 58.00 99 LYS A C 1
ATOM 739 O O . LYS A 1 99 ? 15.707 36.212 -36.666 1.00 58.00 99 LYS A O 1
ATOM 744 N N . LYS A 1 100 ? 15.901 34.163 -35.772 1.00 58.12 100 LYS A N 1
ATOM 745 C CA . LYS A 1 100 ? 17.132 34.444 -35.018 1.00 58.12 100 LYS A CA 1
ATOM 746 C C . LYS A 1 100 ? 18.315 34.505 -35.992 1.00 58.12 100 LYS A C 1
ATOM 748 O O . LYS A 1 100 ? 18.531 33.575 -36.765 1.00 58.12 100 LYS A O 1
ATOM 753 N N . LYS A 1 101 ? 19.064 35.612 -35.952 1.00 58.59 101 LYS A N 1
ATOM 754 C CA . LYS A 1 101 ? 20.347 35.775 -36.653 1.00 58.59 101 LYS A CA 1
ATOM 755 C C . LYS A 1 101 ? 21.328 34.674 -36.217 1.00 58.59 101 LYS A C 1
ATOM 757 O O . LYS A 1 101 ? 21.382 34.385 -35.018 1.00 58.59 101 LYS A O 1
ATOM 762 N N . PRO A 1 102 ? 22.118 34.100 -37.141 1.00 65.62 102 PRO A N 1
ATOM 763 C CA . PRO A 1 102 ? 23.206 33.210 -36.769 1.00 65.62 102 PRO A CA 1
ATOM 764 C C . PRO A 1 102 ? 24.252 33.990 -35.948 1.00 65.62 102 PRO A C 1
ATOM 766 O O . PRO A 1 102 ? 24.574 35.131 -36.300 1.00 65.62 102 PRO A O 1
ATOM 769 N N . PRO A 1 103 ? 24.751 33.428 -34.834 1.00 71.56 103 PRO A N 1
ATOM 770 C CA . PRO A 1 103 ? 25.819 34.042 -34.059 1.00 71.56 103 PRO A CA 1
ATOM 771 C C . PRO A 1 103 ? 27.138 34.046 -34.853 1.00 71.56 103 PRO A C 1
ATOM 773 O O . PRO A 1 103 ? 27.344 33.175 -35.699 1.00 71.56 103 PRO A O 1
ATOM 776 N N . PRO A 1 104 ? 28.036 35.014 -34.590 1.00 64.56 104 PRO A N 1
ATOM 777 C CA . PRO A 1 104 ? 29.318 35.118 -35.272 1.00 64.56 104 PRO A CA 1
ATOM 778 C C . PRO A 1 104 ? 30.204 33.906 -34.976 1.00 64.56 104 PRO A C 1
ATOM 780 O O . PRO A 1 104 ? 30.357 33.475 -33.830 1.00 64.56 104 PRO A O 1
ATOM 783 N N . GLU A 1 105 ? 30.788 33.391 -36.049 1.00 57.31 105 GLU A N 1
ATOM 784 C CA . GL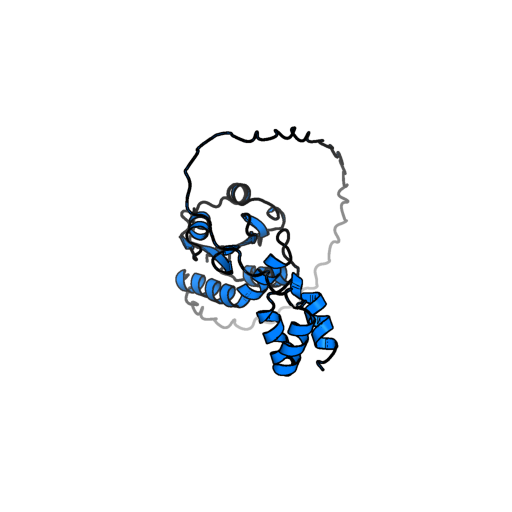U A 1 105 ? 31.707 32.263 -36.103 1.00 57.31 105 GLU A CA 1
ATOM 785 C C . GLU A 1 105 ? 32.951 32.561 -35.246 1.00 57.31 105 GLU A C 1
ATOM 787 O O . GLU A 1 105 ? 33.830 33.349 -35.608 1.00 57.31 105 GLU A O 1
ATOM 792 N N . LYS A 1 106 ? 33.000 31.975 -34.044 1.00 64.31 106 LYS A N 1
ATOM 793 C CA . LYS A 1 106 ? 34.193 32.006 -33.194 1.00 64.31 106 LYS A CA 1
ATOM 794 C C . LYS A 1 106 ? 35.233 31.078 -33.812 1.00 64.31 106 LYS A C 1
ATOM 796 O O . LYS A 1 106 ? 35.015 29.874 -33.872 1.00 64.31 106 LYS A O 1
ATOM 801 N N . LYS A 1 107 ? 36.370 31.647 -34.224 1.00 61.03 107 LYS A N 1
ATOM 802 C CA . LYS A 1 107 ? 37.569 30.903 -34.628 1.00 61.03 107 LYS A CA 1
ATOM 803 C C . LYS A 1 107 ? 37.962 29.931 -33.514 1.00 61.03 107 LYS A C 1
ATOM 805 O O . LYS A 1 107 ? 38.338 30.343 -32.418 1.00 61.03 107 LYS A O 1
ATOM 810 N N . GLU A 1 108 ? 37.802 28.652 -33.819 1.00 52.94 108 GLU A N 1
ATOM 811 C CA . GLU A 1 108 ? 38.047 27.512 -32.947 1.00 52.94 108 GLU A CA 1
ATOM 812 C C . GLU A 1 108 ? 39.559 27.352 -32.727 1.00 52.94 108 GLU A C 1
ATOM 814 O O . GLU A 1 108 ? 40.335 27.234 -33.677 1.00 52.94 108 GLU A O 1
ATOM 819 N N . ALA A 1 109 ? 39.995 27.393 -31.467 1.00 71.19 109 ALA A N 1
ATOM 820 C CA . ALA A 1 109 ? 41.352 27.014 -31.091 1.00 71.19 109 ALA A CA 1
ATOM 821 C C . ALA A 1 109 ? 41.545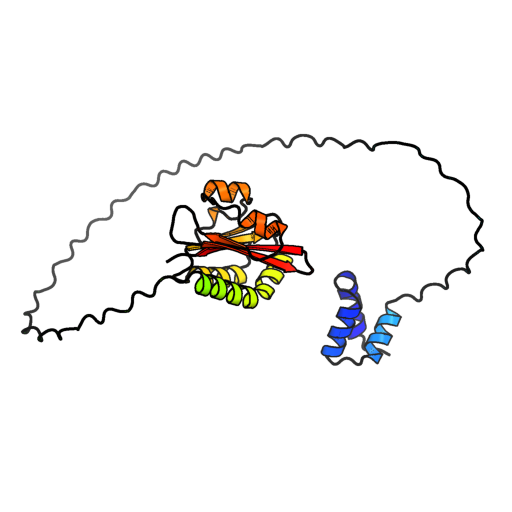 25.497 -31.315 1.00 71.19 109 ALA A C 1
ATOM 823 O O . ALA A 1 109 ? 40.578 24.743 -31.171 1.00 71.19 109 ALA A O 1
ATOM 824 N N . PRO A 1 110 ? 42.763 25.024 -31.648 1.00 61.59 110 PRO A N 1
ATOM 825 C CA . PRO A 1 110 ? 43.017 23.613 -31.928 1.00 61.59 110 PRO A CA 1
ATOM 826 C C . PRO A 1 110 ? 42.578 22.733 -30.752 1.00 61.59 110 PRO A C 1
ATOM 828 O O . PRO A 1 110 ? 43.026 22.906 -29.617 1.00 61.59 110 PRO A O 1
ATOM 831 N N . ALA A 1 111 ? 41.665 21.806 -31.048 1.00 64.44 111 ALA A N 1
ATOM 832 C CA . ALA A 1 111 ? 40.981 20.975 -30.069 1.00 64.44 111 ALA A CA 1
ATOM 833 C C . ALA A 1 111 ? 41.970 20.199 -29.172 1.00 64.44 111 ALA A C 1
ATOM 835 O O . ALA A 1 111 ? 42.872 19.529 -29.690 1.00 64.44 111 ALA A O 1
ATOM 836 N N . PRO A 1 112 ? 41.799 20.217 -27.835 1.00 67.06 112 PRO A N 1
ATOM 837 C CA . PRO A 1 112 ? 42.572 19.359 -26.951 1.00 67.06 112 PRO A CA 1
ATOM 838 C C . PRO A 1 112 ? 42.268 17.894 -27.285 1.00 67.06 112 PRO A C 1
ATOM 840 O O . PRO A 1 112 ? 41.107 17.499 -27.423 1.00 67.06 112 PRO A O 1
ATOM 843 N N . LYS A 1 113 ? 43.325 17.085 -27.439 1.00 66.50 113 LYS A N 1
ATOM 844 C CA . LYS A 1 113 ? 43.226 15.644 -27.713 1.00 66.50 113 LYS A CA 1
ATOM 845 C C . LYS A 1 113 ? 42.292 15.008 -26.682 1.00 66.50 113 LYS A C 1
ATOM 847 O O . LYS A 1 113 ? 42.606 14.989 -25.494 1.00 66.50 113 LYS A O 1
ATOM 852 N N . LYS A 1 114 ? 41.134 14.523 -27.148 1.00 56.88 114 LYS A N 1
ATOM 853 C CA . LYS A 1 114 ? 40.123 13.878 -26.304 1.00 56.88 114 LYS A CA 1
ATOM 854 C C . LYS A 1 114 ? 40.799 12.741 -25.529 1.00 56.88 114 LYS A C 1
ATOM 856 O O . LYS A 1 114 ? 41.402 11.881 -26.174 1.00 56.88 114 LYS A O 1
ATOM 861 N N . PRO A 1 115 ? 40.728 12.716 -24.187 1.00 65.94 115 PRO A N 1
ATOM 862 C CA . PRO A 1 115 ? 41.201 11.566 -23.440 1.00 65.94 115 PRO A CA 1
ATOM 863 C C . PRO A 1 115 ? 40.409 10.354 -23.925 1.00 65.94 115 PRO A C 1
ATOM 865 O O . PRO A 1 115 ? 39.180 10.395 -23.999 1.00 65.94 115 PRO A O 1
ATOM 868 N N . THR A 1 116 ? 41.116 9.294 -24.311 1.00 66.75 116 THR A N 1
ATOM 869 C CA . THR A 1 116 ? 40.521 7.995 -24.617 1.00 66.75 116 THR A CA 1
ATOM 870 C C . THR A 1 116 ? 39.858 7.492 -23.341 1.00 66.75 116 THR A C 1
ATOM 872 O O . THR A 1 116 ? 40.491 6.842 -22.511 1.00 66.75 116 THR A O 1
ATOM 875 N N . ILE A 1 117 ? 38.586 7.845 -23.152 1.00 67.75 117 ILE A N 1
ATOM 876 C CA . ILE A 1 117 ? 37.740 7.296 -22.102 1.00 67.75 117 ILE A CA 1
ATOM 877 C C . ILE A 1 117 ? 37.624 5.816 -22.444 1.00 67.75 117 ILE A C 1
ATOM 879 O O . ILE A 1 117 ? 36.871 5.428 -23.340 1.00 67.75 117 ILE A O 1
ATOM 883 N N . ARG A 1 118 ? 38.432 4.981 -21.777 1.00 61.22 118 ARG A N 1
ATOM 884 C CA . ARG A 1 118 ? 38.195 3.541 -21.737 1.00 61.22 118 ARG A CA 1
ATOM 885 C C . ARG A 1 118 ? 36.744 3.398 -21.306 1.00 61.22 118 ARG A C 1
ATOM 887 O O . ARG A 1 118 ? 36.414 3.789 -20.189 1.00 61.22 118 ARG A O 1
ATOM 894 N N . LYS A 1 119 ? 35.885 2.909 -22.207 1.00 61.34 119 LYS A N 1
ATOM 895 C CA . LYS A 1 119 ? 34.538 2.452 -21.868 1.00 61.34 119 LYS A CA 1
ATOM 896 C C . LYS A 1 119 ? 34.726 1.403 -20.779 1.00 61.34 119 LYS A C 1
ATOM 898 O O . LYS A 1 119 ? 34.984 0.243 -21.078 1.00 61.34 119 LYS A O 1
ATOM 903 N N . MET A 1 120 ? 34.681 1.830 -19.520 1.00 58.44 120 MET A N 1
ATOM 904 C CA . MET A 1 120 ? 34.409 0.934 -18.417 1.00 58.44 120 MET A CA 1
ATOM 905 C C . MET A 1 120 ? 33.033 0.383 -18.754 1.00 58.44 120 MET A C 1
ATOM 907 O O . MET A 1 120 ? 32.044 1.113 -18.704 1.00 58.44 120 MET A O 1
ATOM 911 N N . MET A 1 121 ? 33.004 -0.854 -19.251 1.00 52.06 121 MET A N 1
ATOM 912 C CA . MET A 1 121 ? 31.780 -1.627 -19.358 1.00 52.06 121 MET A CA 1
ATOM 913 C C . MET A 1 121 ? 31.222 -1.663 -17.943 1.00 52.06 121 MET A C 1
ATOM 915 O O . MET A 1 121 ? 31.729 -2.395 -17.095 1.00 52.06 121 MET A O 1
ATOM 919 N N . MET A 1 122 ? 30.266 -0.780 -17.656 1.00 51.72 122 MET A N 1
ATOM 920 C CA . MET A 1 122 ? 29.525 -0.883 -16.416 1.00 51.72 122 MET A CA 1
ATOM 921 C C . MET A 1 122 ? 28.858 -2.253 -16.448 1.00 51.72 122 MET A C 1
ATOM 923 O O . MET A 1 122 ? 28.264 -2.591 -17.479 1.00 51.72 122 MET A O 1
ATOM 927 N N . PRO A 1 123 ? 29.012 -3.065 -15.391 1.00 56.16 123 PRO A N 1
ATOM 928 C CA . PRO A 1 123 ? 28.340 -4.345 -15.332 1.00 56.16 123 PRO A CA 1
ATOM 929 C C . PRO A 1 123 ? 26.854 -4.078 -15.546 1.00 56.16 123 PRO A C 1
ATOM 931 O O . PRO A 1 123 ? 26.250 -3.270 -14.840 1.00 56.16 123 PRO A O 1
ATOM 934 N N . THR A 1 124 ? 26.285 -4.697 -16.576 1.00 61.66 124 THR A N 1
ATOM 935 C CA . THR A 1 124 ? 24.839 -4.755 -16.748 1.00 61.66 124 THR A CA 1
ATOM 936 C C . THR A 1 124 ? 24.323 -5.505 -15.531 1.00 61.66 124 THR A C 1
ATOM 938 O O . THR A 1 124 ? 24.460 -6.723 -15.459 1.00 61.66 124 THR A O 1
ATOM 941 N N . ILE A 1 125 ? 23.847 -4.772 -14.521 1.00 66.81 125 ILE A N 1
ATOM 942 C CA . ILE A 1 125 ? 23.254 -5.364 -13.326 1.00 66.81 125 ILE A CA 1
ATOM 943 C C . ILE A 1 125 ? 22.050 -6.151 -13.831 1.00 66.81 125 ILE A C 1
ATOM 945 O O . ILE A 1 125 ? 21.084 -5.567 -14.324 1.00 66.81 125 ILE A O 1
ATOM 949 N N . ALA A 1 126 ? 22.167 -7.478 -13.805 1.00 76.12 126 ALA A N 1
ATOM 950 C CA . ALA A 1 126 ? 21.068 -8.354 -14.149 1.00 76.12 126 ALA A CA 1
ATOM 951 C C . ALA A 1 126 ? 19.905 -8.021 -13.215 1.00 76.12 126 ALA A C 1
ATOM 953 O O . ALA A 1 126 ? 20.079 -7.901 -12.003 1.00 76.12 126 ALA A O 1
ATOM 954 N N . TRP A 1 127 ? 18.740 -7.805 -13.807 1.00 82.38 127 TRP A N 1
ATOM 955 C CA . TRP A 1 127 ? 17.517 -7.530 -13.076 1.00 82.38 127 TRP A CA 1
ATOM 956 C C . TRP A 1 127 ? 17.204 -8.700 -12.135 1.00 82.38 127 TRP A C 1
ATOM 958 O O . TRP A 1 127 ? 17.005 -9.824 -12.594 1.00 82.38 127 TRP A O 1
ATOM 968 N N . ASP A 1 128 ? 17.191 -8.425 -10.830 1.00 90.00 128 ASP A N 1
ATOM 969 C CA . ASP A 1 128 ? 16.917 -9.407 -9.784 1.00 90.00 128 ASP A CA 1
ATOM 970 C C . ASP A 1 128 ? 15.519 -9.178 -9.192 1.00 90.00 128 ASP A C 1
ATOM 972 O O . ASP A 1 128 ? 15.266 -8.191 -8.491 1.00 90.00 128 ASP A O 1
ATOM 976 N N . HIS A 1 129 ? 14.607 -10.102 -9.500 1.00 90.62 129 HIS A N 1
ATOM 977 C CA . HIS A 1 129 ? 13.218 -10.053 -9.053 1.00 90.62 129 HIS A CA 1
ATOM 978 C C . HIS A 1 129 ? 13.093 -10.086 -7.530 1.00 90.62 129 HIS A C 1
ATOM 980 O O . HIS A 1 129 ? 12.276 -9.346 -6.980 1.00 90.62 129 HIS A O 1
ATOM 986 N N . ASP A 1 130 ? 13.891 -10.911 -6.856 1.00 93.06 130 ASP A N 1
ATOM 987 C CA . ASP A 1 130 ? 13.731 -11.166 -5.425 1.00 93.06 130 ASP A CA 1
ATOM 988 C C . ASP A 1 130 ? 14.163 -9.942 -4.621 1.00 93.06 130 ASP A C 1
ATOM 990 O O . ASP A 1 130 ? 13.426 -9.467 -3.753 1.00 93.06 130 ASP A O 1
ATOM 994 N N . THR A 1 131 ? 15.293 -9.339 -5.000 1.00 93.88 131 THR A N 1
ATOM 995 C CA . THR A 1 131 ? 15.749 -8.070 -4.420 1.00 93.88 131 THR A CA 1
ATOM 996 C C . THR A 1 131 ? 14.739 -6.943 -4.656 1.00 93.88 131 THR A C 1
ATOM 998 O O . THR A 1 131 ? 14.489 -6.134 -3.758 1.00 93.88 131 THR A O 1
ATOM 1001 N N . ALA A 1 132 ? 14.118 -6.878 -5.840 1.00 94.50 132 ALA A N 1
ATOM 1002 C CA . ALA A 1 132 ? 13.111 -5.858 -6.133 1.00 94.50 132 ALA A CA 1
ATOM 1003 C C . ALA A 1 132 ? 11.838 -6.029 -5.287 1.00 94.50 132 ALA A C 1
ATOM 1005 O O . ALA A 1 132 ? 11.320 -5.042 -4.756 1.00 94.50 132 ALA A O 1
ATOM 1006 N N . ILE A 1 133 ? 11.351 -7.266 -5.138 1.00 96.62 133 ILE A N 1
ATOM 1007 C CA . ILE A 1 133 ? 10.193 -7.590 -4.297 1.00 96.62 133 ILE A CA 1
ATOM 1008 C C . ILE A 1 133 ? 10.498 -7.254 -2.838 1.00 96.62 133 ILE A C 1
ATOM 1010 O O . ILE A 1 133 ? 9.728 -6.520 -2.219 1.00 96.62 133 ILE A O 1
ATOM 1014 N N . GLU A 1 134 ? 11.627 -7.719 -2.296 1.00 97.00 134 GLU A N 1
ATOM 1015 C CA . GLU A 1 134 ? 12.022 -7.425 -0.913 1.00 97.00 134 GLU A CA 1
ATOM 1016 C C . GLU A 1 134 ? 12.159 -5.920 -0.665 1.00 97.00 134 GLU A C 1
ATOM 1018 O O . GLU A 1 134 ? 11.655 -5.413 0.338 1.00 97.00 134 GLU A O 1
ATOM 1023 N N . GLY A 1 135 ? 12.738 -5.169 -1.607 1.00 96.31 135 GLY A N 1
ATOM 1024 C CA . GLY A 1 135 ? 12.823 -3.711 -1.516 1.00 96.31 135 GLY A CA 1
ATOM 1025 C C . GLY A 1 135 ? 11.450 -3.042 -1.369 1.00 96.31 135 GLY A C 1
ATOM 1026 O O . GLY A 1 135 ? 11.271 -2.158 -0.526 1.00 96.31 135 GLY A O 1
ATOM 1027 N N . VAL A 1 136 ? 10.453 -3.497 -2.134 1.00 97.75 136 VAL A N 1
ATOM 1028 C CA . VAL A 1 136 ? 9.070 -3.012 -2.011 1.00 97.75 136 VAL A CA 1
ATOM 1029 C C . VAL A 1 136 ? 8.447 -3.448 -0.688 1.00 97.75 136 VAL A C 1
ATOM 1031 O O . VAL A 1 136 ? 7.831 -2.623 -0.017 1.00 97.75 136 VAL A O 1
ATOM 1034 N N . LEU A 1 13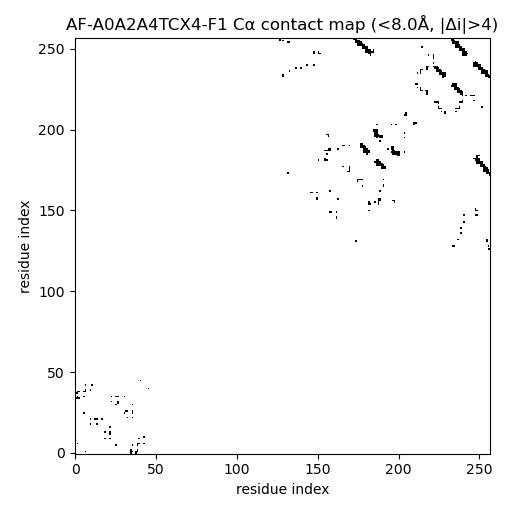7 ? 8.620 -4.703 -0.270 1.00 98.06 137 LEU A N 1
ATOM 1035 C CA . LEU A 1 137 ? 8.054 -5.206 0.984 1.00 98.06 137 LEU A CA 1
ATOM 1036 C C . LEU A 1 137 ? 8.610 -4.468 2.206 1.00 98.06 137 LEU A C 1
ATOM 1038 O O . LEU A 1 137 ? 7.846 -4.105 3.102 1.00 98.06 137 LEU A O 1
ATOM 1042 N N . VAL A 1 138 ? 9.917 -4.201 2.241 1.00 98.19 138 VAL A N 1
ATOM 1043 C CA . VAL A 1 138 ? 10.556 -3.400 3.295 1.00 98.19 138 VAL A CA 1
ATOM 1044 C C . VAL A 1 138 ? 9.977 -1.987 3.318 1.00 98.19 138 VAL A C 1
ATOM 1046 O O . VAL A 1 138 ? 9.592 -1.505 4.385 1.00 98.19 138 VAL A O 1
ATOM 1049 N N . TRP A 1 139 ? 9.848 -1.345 2.155 1.00 97.94 139 TRP A N 1
ATOM 1050 C CA . TRP A 1 139 ? 9.263 -0.009 2.055 1.00 97.94 139 TRP A CA 1
ATOM 1051 C C . TRP A 1 139 ? 7.802 0.024 2.525 1.00 97.94 139 TRP A C 1
ATOM 1053 O O . TRP A 1 139 ? 7.431 0.883 3.330 1.00 97.94 139 TRP A O 1
ATOM 1063 N N . VAL A 1 140 ? 6.975 -0.938 2.093 1.00 97.94 140 VAL A N 1
ATOM 1064 C CA . VAL A 1 140 ? 5.567 -1.011 2.510 1.00 97.94 140 VAL A CA 1
ATOM 1065 C C . VAL A 1 140 ? 5.472 -1.239 4.012 1.00 97.94 140 VAL A C 1
ATOM 1067 O O . VAL A 1 140 ? 4.690 -0.554 4.655 1.00 97.94 140 VAL A O 1
ATOM 1070 N N . ARG A 1 141 ? 6.289 -2.112 4.615 1.00 97.75 141 ARG A N 1
ATOM 1071 C CA . ARG A 1 141 ? 6.297 -2.306 6.079 1.00 97.75 141 ARG A CA 1
ATOM 1072 C C . ARG A 1 141 ? 6.595 -1.007 6.835 1.00 97.75 141 ARG A C 1
ATOM 1074 O O . ARG A 1 141 ? 5.953 -0.744 7.847 1.00 97.75 141 ARG A O 1
ATOM 1081 N N . GLN A 1 142 ? 7.525 -0.188 6.341 1.00 98.00 142 GLN A N 1
ATOM 1082 C CA . GLN A 1 142 ? 7.862 1.102 6.955 1.00 98.00 142 GLN A CA 1
ATOM 1083 C C . GLN A 1 142 ? 6.724 2.126 6.833 1.00 98.00 142 GLN A C 1
ATOM 1085 O O . GLN A 1 142 ? 6.496 2.897 7.761 1.00 98.00 142 GLN A O 1
ATOM 1090 N N . ARG A 1 143 ? 6.005 2.136 5.703 1.00 98.19 143 ARG A N 1
ATOM 1091 C CA . ARG A 1 143 ? 4.946 3.120 5.404 1.00 98.19 143 ARG A CA 1
ATOM 1092 C C . ARG A 1 143 ? 3.527 2.648 5.713 1.00 98.19 143 ARG A C 1
ATOM 1094 O O . ARG A 1 143 ? 2.607 3.463 5.719 1.00 98.19 143 ARG A O 1
ATOM 1101 N N . ALA A 1 144 ? 3.335 1.365 6.008 1.00 97.50 144 ALA A N 1
ATOM 1102 C CA . ALA A 1 144 ? 2.030 0.768 6.268 1.00 97.50 144 ALA A CA 1
ATOM 1103 C C . ALA A 1 144 ? 1.236 1.501 7.361 1.00 97.50 144 ALA A C 1
ATOM 1105 O O . ALA A 1 144 ? 0.058 1.749 7.115 1.00 97.50 144 ALA A O 1
ATOM 1106 N N . PRO A 1 145 ? 1.815 1.918 8.511 1.00 97.38 145 PRO A N 1
ATOM 1107 C CA . PRO A 1 145 ? 1.054 2.645 9.529 1.00 97.38 145 PRO A CA 1
ATOM 1108 C C . PRO A 1 145 ? 0.427 3.943 9.002 1.00 97.38 145 PRO A C 1
ATOM 1110 O O . PRO A 1 145 ? -0.735 4.224 9.280 1.00 97.38 145 PRO A O 1
ATOM 1113 N N . GLU A 1 146 ? 1.164 4.714 8.198 1.00 97.06 146 GLU A N 1
ATOM 1114 C CA . GLU A 1 146 ? 0.690 5.980 7.623 1.00 97.06 146 GLU A CA 1
ATOM 1115 C C . GLU A 1 146 ? -0.442 5.746 6.608 1.00 97.06 146 GLU A C 1
ATOM 1117 O O . GLU A 1 146 ? -1.482 6.407 6.668 1.00 97.06 146 GLU A O 1
ATOM 1122 N N . LEU A 1 147 ? -0.271 4.757 5.722 1.00 97.56 147 LEU A N 1
ATOM 1123 C CA . LEU A 1 147 ? -1.273 4.375 4.720 1.00 97.56 147 LEU A CA 1
ATOM 1124 C C . LEU A 1 147 ? -2.551 3.832 5.376 1.00 97.56 147 LEU A C 1
ATOM 1126 O O . LEU A 1 147 ? -3.660 4.232 5.026 1.00 97.56 147 LEU A O 1
ATOM 1130 N N . ILE A 1 148 ? -2.409 2.969 6.384 1.00 97.31 148 ILE A N 1
ATOM 1131 C CA . ILE A 1 148 ? -3.529 2.412 7.153 1.00 97.31 148 ILE A CA 1
ATOM 1132 C C . ILE A 1 148 ? -4.295 3.517 7.887 1.00 97.31 148 ILE A C 1
ATOM 1134 O O . ILE A 1 148 ? -5.526 3.541 7.837 1.00 97.31 148 ILE A O 1
ATOM 1138 N N . ASN A 1 149 ? -3.595 4.444 8.546 1.00 96.50 149 ASN A N 1
ATOM 1139 C CA . ASN A 1 149 ? -4.236 5.550 9.260 1.00 96.50 149 ASN A CA 1
ATOM 1140 C C . ASN A 1 149 ? -5.028 6.450 8.306 1.00 96.50 149 ASN A C 1
ATOM 1142 O O . ASN A 1 149 ? -6.141 6.872 8.621 1.00 96.50 149 ASN A O 1
ATOM 1146 N N . SER A 1 150 ? -4.500 6.701 7.110 1.00 96.25 150 SER A N 1
ATOM 1147 C CA . SER A 1 150 ? -5.229 7.472 6.106 1.00 96.25 150 SER A CA 1
ATOM 1148 C C . SER A 1 150 ? -6.399 6.697 5.480 1.00 96.25 150 SER A C 1
ATOM 1150 O O . SER A 1 150 ? -7.447 7.289 5.204 1.00 96.25 150 SER A O 1
ATOM 1152 N N . LEU A 1 151 ? -6.292 5.369 5.331 1.00 96.12 151 LEU A N 1
ATOM 1153 C CA . LEU A 1 151 ? -7.433 4.504 5.006 1.00 96.12 151 LEU A CA 1
ATOM 1154 C C . LEU A 1 151 ? -8.537 4.613 6.054 1.00 96.12 151 LEU A C 1
ATOM 1156 O O . LEU A 1 151 ? -9.708 4.732 5.696 1.00 96.12 151 LEU A O 1
ATOM 1160 N N . ALA A 1 152 ? -8.191 4.618 7.337 1.00 94.88 152 ALA A N 1
ATOM 1161 C CA . ALA A 1 152 ? -9.174 4.804 8.397 1.00 94.88 152 ALA A CA 1
ATOM 1162 C C . ALA A 1 152 ? -9.856 6.185 8.320 1.00 94.88 152 ALA A C 1
ATOM 1164 O O . ALA A 1 152 ? -11.062 6.277 8.533 1.00 94.88 152 ALA A O 1
ATOM 1165 N N . ALA A 1 153 ? -9.112 7.237 7.960 1.00 95.31 153 ALA A N 1
ATOM 1166 C CA . ALA A 1 153 ? -9.637 8.601 7.869 1.00 95.31 153 ALA A CA 1
ATOM 1167 C C . ALA A 1 153 ? -10.551 8.841 6.651 1.00 95.31 153 ALA A C 1
ATOM 1169 O O . ALA A 1 153 ? -11.522 9.590 6.729 1.00 95.31 153 ALA A O 1
ATOM 1170 N N . SER A 1 154 ? -10.242 8.242 5.502 1.00 96.19 154 SER A N 1
ATOM 1171 C CA . SER A 1 154 ? -11.034 8.359 4.272 1.00 96.19 154 SER A CA 1
ATOM 1172 C C . SER A 1 154 ? -10.865 7.091 3.457 1.00 96.19 154 SER A C 1
ATOM 1174 O O . SER A 1 154 ? -9.755 6.594 3.371 1.00 96.19 154 SER A O 1
ATOM 1176 N N . GLN A 1 155 ? -11.923 6.575 2.828 1.00 95.50 155 GLN A N 1
ATOM 1177 C CA . GLN A 1 155 ? -11.854 5.388 1.956 1.00 95.50 155 GLN A CA 1
ATOM 1178 C C . GLN A 1 155 ? -11.903 5.729 0.459 1.00 95.50 155 GLN A C 1
ATOM 1180 O O . GLN A 1 155 ? -11.602 4.877 -0.370 1.00 95.50 155 GLN A O 1
ATOM 1185 N N . LEU A 1 156 ? -12.268 6.963 0.101 1.00 92.88 156 LEU A N 1
ATOM 1186 C CA . LEU A 1 156 ? -12.617 7.320 -1.281 1.00 92.88 156 LEU A CA 1
ATOM 1187 C C . LEU A 1 156 ? -11.445 7.905 -2.075 1.00 92.88 156 LEU A C 1
ATOM 1189 O O . LEU A 1 156 ? -11.310 7.651 -3.266 1.00 92.88 156 LEU A O 1
ATOM 1193 N N . LYS A 1 157 ? -10.607 8.729 -1.438 1.00 92.19 157 LYS A N 1
ATOM 1194 C CA . LYS A 1 157 ? -9.536 9.478 -2.115 1.00 92.19 157 LYS A CA 1
ATOM 1195 C C . LYS A 1 157 ? -8.269 9.465 -1.286 1.00 92.19 157 LYS A C 1
ATOM 1197 O O . LYS A 1 157 ? -8.342 9.586 -0.064 1.00 92.19 157 LYS A O 1
ATOM 1202 N N . ALA A 1 158 ? -7.124 9.295 -1.939 1.00 95.81 158 ALA A N 1
ATOM 1203 C CA . ALA A 1 158 ? -5.835 9.412 -1.268 1.00 95.81 158 ALA A CA 1
ATOM 1204 C C . ALA A 1 158 ? -5.626 10.839 -0.737 1.00 95.81 158 ALA A C 1
ATOM 1206 O O . ALA A 1 158 ? -5.970 11.819 -1.402 1.00 95.81 158 ALA A O 1
ATOM 1207 N N . GLN A 1 159 ? -5.087 10.944 0.472 1.00 96.56 159 GLN A N 1
ATOM 1208 C CA . GLN A 1 159 ? -4.761 12.215 1.110 1.00 96.56 159 GLN A CA 1
ATOM 1209 C C . GLN A 1 159 ? -3.454 12.790 0.538 1.00 96.56 159 GLN A C 1
ATOM 1211 O O . GLN A 1 159 ? -2.603 12.026 0.077 1.00 96.56 159 GLN A O 1
ATOM 1216 N N . PRO A 1 160 ? -3.225 14.116 0.604 1.00 95.06 160 PRO A N 1
ATOM 1217 C CA . PRO A 1 160 ? -2.011 14.737 0.064 1.00 95.06 160 PRO A CA 1
ATOM 1218 C C . PRO A 1 160 ? -0.698 14.110 0.567 1.00 95.06 160 PRO A C 1
ATOM 1220 O O . PRO A 1 160 ? 0.239 13.938 -0.211 1.00 95.06 160 PRO A O 1
ATOM 1223 N N . GLY A 1 161 ? -0.644 13.713 1.845 1.00 94.38 161 GLY A N 1
ATOM 1224 C CA . GLY A 1 161 ? 0.515 13.022 2.423 1.00 94.38 161 GLY A CA 1
ATOM 1225 C C . GLY A 1 161 ? 0.772 11.650 1.791 1.00 94.38 161 GLY A C 1
ATOM 1226 O O . GLY A 1 161 ? 1.902 11.353 1.412 1.00 94.38 161 GLY A O 1
ATOM 1227 N N . GLU A 1 162 ? -0.280 10.851 1.586 1.00 95.06 162 GLU A N 1
ATOM 1228 C CA . GLU A 1 162 ? -0.176 9.547 0.915 1.00 95.06 162 GLU A CA 1
ATOM 1229 C C . GLU A 1 162 ? 0.285 9.700 -0.530 1.00 95.06 162 GLU A C 1
ATOM 1231 O O . GLU A 1 162 ? 1.141 8.951 -0.990 1.00 95.06 162 GLU A O 1
ATOM 1236 N N . ILE A 1 163 ? -0.264 10.689 -1.242 1.00 96.75 163 ILE A N 1
ATOM 1237 C CA . ILE A 1 163 ? 0.085 10.954 -2.639 1.00 96.75 163 ILE A CA 1
ATOM 1238 C C . ILE A 1 163 ? 1.580 11.252 -2.757 1.00 96.75 163 ILE A C 1
ATOM 1240 O O . ILE A 1 163 ? 2.223 10.724 -3.660 1.00 96.75 163 ILE A O 1
ATOM 1244 N N . SER A 1 164 ? 2.145 12.050 -1.846 1.00 97.38 164 SER A N 1
ATOM 1245 C CA . SER A 1 164 ? 3.581 12.357 -1.831 1.00 97.38 164 SER A CA 1
ATOM 1246 C C . SER A 1 164 ? 4.433 11.092 -1.666 1.00 97.38 164 SER A C 1
ATOM 1248 O O . SER A 1 164 ? 5.337 10.838 -2.463 1.00 97.38 164 SER A O 1
ATOM 1250 N N . ILE A 1 165 ? 4.082 10.248 -0.692 1.00 96.81 165 ILE A N 1
ATOM 1251 C CA . ILE A 1 165 ? 4.786 8.996 -0.379 1.00 96.81 165 ILE A CA 1
ATOM 1252 C C . ILE A 1 165 ? 4.707 8.009 -1.552 1.00 96.81 165 ILE A C 1
ATOM 1254 O O . ILE A 1 165 ? 5.721 7.461 -1.987 1.00 96.81 165 ILE A O 1
ATOM 1258 N N . LEU A 1 166 ? 3.508 7.810 -2.103 1.00 97.88 166 LEU A N 1
ATOM 1259 C CA . LEU A 1 166 ? 3.275 6.909 -3.231 1.00 97.88 166 LEU A CA 1
ATOM 1260 C C . LEU A 1 166 ? 3.948 7.413 -4.513 1.00 97.88 166 LEU A C 1
ATOM 1262 O O . LEU A 1 166 ? 4.504 6.616 -5.265 1.00 97.88 166 LEU A O 1
ATOM 1266 N N . SER A 1 167 ? 3.959 8.728 -4.744 1.00 97.62 167 SER A N 1
ATOM 1267 C CA . SER A 1 167 ? 4.640 9.337 -5.894 1.00 97.62 167 SER A CA 1
ATOM 1268 C C . SER A 1 167 ? 6.155 9.192 -5.788 1.00 97.62 167 SER A C 1
ATOM 1270 O O . SER A 1 167 ? 6.806 8.859 -6.775 1.00 97.62 167 SER A O 1
ATOM 1272 N N . GLN A 1 168 ? 6.726 9.378 -4.592 1.00 97.06 168 GLN A N 1
ATOM 1273 C CA . GLN A 1 168 ? 8.149 9.136 -4.354 1.00 97.06 168 GLN A CA 1
ATOM 1274 C C . GLN A 1 168 ? 8.521 7.687 -4.689 1.00 97.06 168 GLN A C 1
ATOM 1276 O O . GLN A 1 168 ? 9.533 7.453 -5.347 1.00 97.06 168 GLN A O 1
ATOM 1281 N N . GLN A 1 169 ? 7.689 6.726 -4.283 1.00 97.56 169 GLN A N 1
ATOM 1282 C CA . GLN A 1 169 ? 7.917 5.318 -4.590 1.00 97.56 169 GLN A CA 1
ATOM 1283 C C . GLN A 1 169 ? 7.726 5.003 -6.076 1.00 97.56 169 GLN A C 1
ATOM 1285 O O . GLN A 1 169 ? 8.511 4.259 -6.648 1.00 97.56 169 GLN A O 1
ATOM 1290 N N . ALA A 1 170 ? 6.733 5.594 -6.737 1.00 97.44 170 ALA A N 1
ATOM 1291 C CA . ALA A 1 170 ? 6.507 5.389 -8.167 1.00 97.44 170 ALA A CA 1
ATOM 1292 C C . ALA A 1 170 ? 7.638 5.925 -9.061 1.00 97.44 170 ALA A C 1
ATOM 1294 O O . ALA A 1 170 ? 7.725 5.521 -10.215 1.00 97.44 170 ALA A O 1
ATOM 1295 N N . ASN A 1 171 ? 8.498 6.804 -8.540 1.00 97.00 171 ASN A N 1
ATOM 1296 C CA . ASN A 1 171 ? 9.667 7.319 -9.255 1.00 97.00 171 ASN A CA 1
ATOM 1297 C C . ASN A 1 171 ? 10.884 6.379 -9.197 1.00 97.00 171 ASN A C 1
ATOM 1299 O O . ASN A 1 171 ? 11.920 6.695 -9.784 1.00 97.00 171 ASN A O 1
ATOM 1303 N N . GLN A 1 172 ? 10.797 5.251 -8.485 1.00 96.00 172 GLN A N 1
ATOM 1304 C CA . GLN A 1 172 ? 11.871 4.261 -8.471 1.00 96.00 172 GLN A CA 1
ATOM 1305 C C . GLN A 1 172 ? 12.033 3.633 -9.866 1.00 96.00 172 GLN A C 1
ATOM 1307 O O . GLN A 1 172 ? 11.033 3.305 -10.507 1.00 96.00 172 GLN A O 1
ATOM 1312 N N . PRO A 1 173 ? 13.274 3.422 -10.343 1.00 93.25 173 PRO A N 1
ATOM 1313 C CA . PRO A 1 173 ? 13.530 2.982 -11.718 1.00 93.25 173 PRO A CA 1
ATOM 1314 C C . PRO A 1 173 ? 12.949 1.599 -12.027 1.00 93.25 173 PRO A C 1
ATOM 1316 O O . PRO A 1 173 ? 12.633 1.303 -13.172 1.00 93.25 173 PRO A O 1
ATOM 1319 N N . ASN A 1 174 ? 12.787 0.767 -11.001 1.00 94.19 174 ASN A N 1
ATOM 1320 C CA . ASN A 1 174 ? 12.298 -0.599 -11.102 1.00 94.19 174 ASN A CA 1
ATOM 1321 C C . ASN A 1 174 ? 10.773 -0.740 -10.967 1.00 94.19 174 ASN A C 1
ATOM 1323 O O . ASN A 1 174 ? 10.245 -1.855 -11.001 1.00 94.19 174 ASN A O 1
ATOM 1327 N N . ILE A 1 175 ? 10.059 0.371 -10.768 1.00 96.25 175 ILE A N 1
ATOM 1328 C CA . ILE A 1 175 ? 8.613 0.386 -10.563 1.00 96.25 175 ILE A CA 1
ATOM 1329 C C . ILE A 1 175 ? 7.943 0.967 -11.801 1.00 96.25 175 ILE A C 1
ATOM 1331 O O . ILE A 1 175 ? 8.068 2.146 -12.122 1.00 96.25 175 ILE A O 1
ATOM 1335 N N . ARG A 1 176 ? 7.164 0.137 -12.495 1.00 95.62 176 ARG A N 1
ATOM 1336 C CA . ARG A 1 176 ? 6.459 0.550 -13.712 1.00 95.62 176 ARG A CA 1
ATOM 1337 C C . ARG A 1 176 ? 5.126 1.195 -13.397 1.00 95.62 176 ARG A C 1
ATOM 1339 O O . ARG A 1 176 ? 4.809 2.253 -13.946 1.00 95.62 176 ARG A O 1
ATOM 1346 N N . ARG A 1 177 ? 4.335 0.570 -12.527 1.00 96.19 177 ARG A N 1
ATOM 1347 C CA . ARG A 1 177 ? 3.061 1.113 -12.045 1.00 96.19 177 ARG A CA 1
ATOM 1348 C C . ARG A 1 177 ? 2.811 0.728 -10.596 1.00 96.19 177 ARG A C 1
ATOM 1350 O O . ARG A 1 177 ? 3.235 -0.333 -10.148 1.00 96.19 177 ARG A O 1
ATOM 1357 N N . ILE A 1 178 ? 2.086 1.600 -9.905 1.00 97.69 178 ILE A N 1
ATOM 1358 C CA . ILE A 1 178 ? 1.535 1.352 -8.578 1.00 97.69 178 ILE A CA 1
ATOM 1359 C C . ILE A 1 178 ? 0.056 1.727 -8.622 1.00 97.69 178 ILE A C 1
ATOM 1361 O O . ILE A 1 178 ? -0.281 2.831 -9.059 1.00 97.69 178 ILE A O 1
ATOM 1365 N N . ALA A 1 179 ? -0.811 0.839 -8.150 1.00 97.88 179 ALA A N 1
ATOM 1366 C CA . ALA A 1 179 ? -2.201 1.149 -7.841 1.00 97.88 179 ALA A CA 1
ATOM 1367 C C . ALA A 1 179 ? -2.444 0.941 -6.347 1.00 97.88 179 ALA A C 1
ATOM 1369 O O . ALA A 1 179 ? -2.034 -0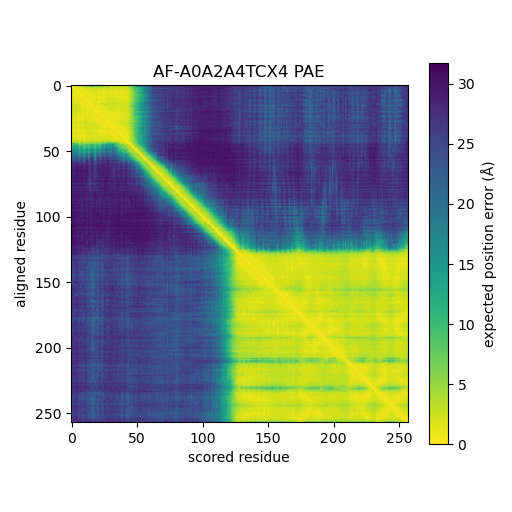.067 -5.775 1.00 97.88 179 ALA A O 1
ATOM 1370 N N . TYR A 1 180 ? -3.110 1.903 -5.722 1.00 98.25 180 TYR A N 1
ATOM 1371 C CA . TYR A 1 180 ? -3.474 1.853 -4.314 1.00 98.25 180 TYR A CA 1
ATOM 1372 C C . TYR A 1 180 ? -4.989 1.791 -4.187 1.00 98.25 180 TYR A C 1
ATOM 1374 O O . TYR A 1 180 ? -5.691 2.685 -4.668 1.00 98.25 180 TYR A O 1
ATOM 1382 N N . LEU A 1 181 ? -5.484 0.726 -3.565 1.00 98.31 181 LEU A N 1
ATOM 1383 C CA . LEU A 1 181 ? -6.896 0.383 -3.491 1.00 98.31 181 LEU A CA 1
ATOM 1384 C C . LEU A 1 181 ? -7.410 0.434 -2.055 1.00 98.31 181 LEU A C 1
ATOM 1386 O O . LEU A 1 181 ? -6.690 0.132 -1.100 1.00 98.31 181 LEU A O 1
ATOM 1390 N N . ASN A 1 182 ? -8.680 0.800 -1.915 1.00 97.81 182 ASN A N 1
ATOM 1391 C CA . ASN A 1 182 ? -9.395 0.765 -0.646 1.00 97.81 182 ASN A CA 1
ATOM 1392 C C . ASN A 1 182 ? -9.854 -0.660 -0.288 1.00 97.81 182 ASN A C 1
ATOM 1394 O O . ASN A 1 182 ? -9.679 -1.605 -1.059 1.00 97.81 182 ASN A O 1
ATOM 1398 N N . ARG A 1 183 ? -10.477 -0.821 0.885 1.00 96.69 183 ARG A N 1
ATOM 1399 C CA . ARG A 1 183 ? -10.995 -2.127 1.336 1.00 96.69 183 ARG A CA 1
ATOM 1400 C C . ARG A 1 183 ? -12.090 -2.719 0.440 1.00 96.69 183 ARG A C 1
ATOM 1402 O O . ARG A 1 183 ? -12.377 -3.906 0.543 1.00 96.69 183 ARG A O 1
ATOM 1409 N N . TYR A 1 184 ? -12.728 -1.886 -0.380 1.00 96.44 184 TYR A N 1
ATOM 1410 C CA . TYR A 1 184 ? -13.807 -2.263 -1.293 1.00 96.44 184 TYR A CA 1
ATOM 1411 C C . TYR A 1 184 ? -13.286 -2.630 -2.689 1.00 96.44 184 TYR A C 1
ATOM 1413 O O . TYR A 1 184 ? -14.078 -2.967 -3.562 1.00 96.44 184 TYR A O 1
ATOM 1421 N N . GLY A 1 185 ? -11.968 -2.574 -2.910 1.00 95.69 185 GLY A N 1
ATOM 1422 C CA . GLY A 1 185 ? -11.371 -2.845 -4.215 1.00 95.69 185 GLY A CA 1
ATOM 1423 C C . GLY A 1 185 ? -11.532 -1.695 -5.210 1.00 95.69 185 GLY A C 1
ATOM 1424 O O . GLY A 1 185 ? -11.425 -1.918 -6.411 1.00 95.69 185 GLY A O 1
ATOM 1425 N N . GLU A 1 186 ? -11.776 -0.470 -4.744 1.00 97.81 186 GLU A N 1
ATOM 1426 C CA . GLU A 1 186 ? -11.772 0.722 -5.594 1.00 97.81 186 GLU A CA 1
ATOM 1427 C C . GLU A 1 186 ? -10.401 1.397 -5.556 1.00 97.81 186 GLU A C 1
ATOM 1429 O O . GLU A 1 186 ? -9.767 1.522 -4.502 1.00 97.81 186 GLU A O 1
ATOM 1434 N N . VAL A 1 187 ? -9.946 1.872 -6.710 1.00 97.94 187 VAL A N 1
ATOM 1435 C CA . VAL A 1 187 ? -8.662 2.557 -6.848 1.00 97.94 187 VAL A CA 1
ATOM 1436 C C . VAL A 1 187 ? -8.753 3.957 -6.249 1.00 97.94 187 VAL A C 1
ATOM 1438 O O . VAL A 1 187 ? -9.535 4.794 -6.685 1.00 97.94 187 VAL A O 1
ATOM 1441 N N . ARG A 1 188 ? -7.906 4.256 -5.269 1.00 97.38 188 ARG A N 1
ATOM 1442 C CA . ARG A 1 188 ? -7.815 5.582 -4.636 1.00 97.38 188 ARG A CA 1
ATOM 1443 C C . ARG A 1 188 ? -6.724 6.456 -5.219 1.00 97.38 188 ARG A C 1
ATOM 1445 O O . ARG A 1 188 ? -6.806 7.682 -5.137 1.00 97.38 188 ARG A O 1
ATOM 1452 N N . TRP A 1 189 ? -5.677 5.823 -5.731 1.00 98.12 189 TRP A N 1
ATOM 1453 C CA . TRP A 1 189 ? -4.548 6.486 -6.359 1.00 98.12 189 TRP A CA 1
ATOM 1454 C C . TRP A 1 189 ? -3.874 5.541 -7.346 1.00 98.12 189 TRP A C 1
ATOM 1456 O O . TRP A 1 189 ? -3.796 4.333 -7.116 1.00 98.12 189 TRP A O 1
ATOM 1466 N N . TYR A 1 190 ? -3.376 6.104 -8.442 1.00 98.00 190 TYR A N 1
ATOM 1467 C CA . TYR A 1 190 ? -2.719 5.349 -9.492 1.00 98.00 190 TYR A CA 1
ATOM 1468 C C . TYR A 1 190 ? -1.586 6.155 -10.118 1.00 98.00 190 TYR A C 1
ATOM 1470 O O . TYR A 1 190 ? -1.762 7.320 -10.481 1.00 98.00 190 TYR A O 1
ATOM 1478 N N . SER A 1 191 ? -0.421 5.526 -10.272 1.00 97.50 191 SER A N 1
ATOM 1479 C CA . SER A 1 191 ? 0.794 6.233 -10.680 1.00 97.50 191 SER A CA 1
ATOM 1480 C C . SER A 1 191 ? 0.802 6.687 -12.142 1.00 97.50 191 SER A C 1
ATOM 1482 O O . SER A 1 191 ? 1.523 7.625 -12.472 1.00 97.50 191 SER A O 1
ATOM 1484 N N . LYS A 1 192 ? 0.019 6.060 -13.035 1.00 95.94 192 LYS A N 1
ATOM 1485 C CA . LYS A 1 192 ? -0.043 6.475 -14.452 1.00 95.94 192 LYS A CA 1
ATOM 1486 C C . LYS A 1 192 ? -1.094 7.549 -14.737 1.00 95.94 192 LYS A C 1
ATOM 1488 O O . LYS A 1 192 ? -1.156 8.034 -15.862 1.00 95.94 192 LYS A O 1
ATOM 1493 N N . GLY A 1 193 ? -1.897 7.942 -13.750 1.00 93.44 193 GLY A N 1
ATOM 1494 C CA . GLY A 1 193 ? -2.806 9.074 -13.889 1.00 93.44 193 GLY A CA 1
ATOM 1495 C C . GLY A 1 193 ? -4.082 8.965 -13.055 1.00 93.44 193 GLY A C 1
ATOM 1496 O O . GLY A 1 193 ? -4.433 7.889 -12.571 1.00 93.44 193 GLY A O 1
ATOM 1497 N N . PRO A 1 194 ? -4.818 10.080 -12.915 1.00 95.38 194 PRO A N 1
ATOM 1498 C CA . PRO A 1 194 ? -5.999 10.157 -12.060 1.00 95.38 194 PRO A CA 1
ATOM 1499 C C . PRO A 1 194 ? -7.244 9.492 -12.660 1.00 95.38 194 PRO A C 1
ATOM 1501 O O . PRO A 1 194 ? -8.220 9.312 -11.943 1.00 95.38 194 PRO A O 1
ATOM 1504 N N . ALA A 1 195 ? -7.228 9.123 -13.948 1.00 96.25 195 ALA A N 1
ATOM 1505 C CA . ALA A 1 195 ? -8.380 8.532 -14.634 1.00 96.25 195 ALA A CA 1
ATOM 1506 C C . ALA A 1 195 ? -8.862 7.228 -13.978 1.00 96.25 195 ALA A C 1
ATOM 1508 O O . ALA A 1 195 ? -10.054 6.949 -13.985 1.00 96.25 195 ALA A O 1
ATOM 1509 N N . ALA A 1 196 ? -7.946 6.472 -13.367 1.00 96.50 196 ALA A N 1
ATOM 1510 C CA . ALA A 1 196 ? -8.265 5.241 -12.658 1.00 96.50 196 ALA A CA 1
ATOM 1511 C C . ALA A 1 196 ? -8.946 5.461 -11.299 1.00 96.50 196 ALA A C 1
ATOM 1513 O O . ALA A 1 196 ? -9.505 4.522 -10.742 1.00 96.50 196 ALA A O 1
ATOM 1514 N N . VAL A 1 197 ? -8.867 6.662 -10.718 1.00 96.88 197 VAL A N 1
ATOM 1515 C CA . VAL A 1 197 ? -9.348 6.905 -9.352 1.00 96.88 197 VAL A CA 1
ATOM 1516 C C . VAL A 1 197 ? -10.872 6.787 -9.300 1.00 96.88 197 VAL A C 1
ATOM 1518 O O . VAL A 1 197 ? -11.584 7.451 -10.048 1.00 96.88 197 VAL A O 1
ATOM 1521 N N . GLY A 1 198 ? -11.369 5.957 -8.386 1.00 96.75 198 GLY A N 1
ATOM 1522 C CA . GLY A 1 198 ? -12.777 5.603 -8.232 1.00 96.75 198 GLY A CA 1
ATOM 1523 C C . GLY A 1 198 ? -13.218 4.405 -9.075 1.00 96.75 198 GLY A C 1
ATOM 1524 O O . GLY A 1 198 ? -14.351 3.961 -8.924 1.00 96.75 198 GLY A O 1
ATOM 1525 N N . MET A 1 199 ? -12.357 3.856 -9.941 1.00 97.50 199 MET A N 1
ATOM 1526 C CA . MET A 1 199 ? -12.678 2.622 -10.658 1.00 97.50 199 MET A CA 1
ATOM 1527 C C . MET A 1 199 ? -12.657 1.430 -9.700 1.00 97.50 199 MET A C 1
ATOM 1529 O O . MET A 1 199 ? -11.728 1.282 -8.903 1.00 97.50 199 MET A O 1
ATOM 1533 N N . GLY A 1 200 ? -13.658 0.557 -9.814 1.00 96.69 200 GLY A N 1
ATOM 1534 C CA . GLY A 1 200 ? -13.631 -0.757 -9.177 1.00 96.69 200 GLY A CA 1
ATOM 1535 C C . GLY A 1 200 ? -12.590 -1.672 -9.826 1.00 96.69 200 GLY A C 1
ATOM 1536 O O . GLY A 1 200 ? -12.230 -1.489 -10.992 1.00 96.69 200 GLY A O 1
ATOM 1537 N N . TRP A 1 201 ? -12.123 -2.672 -9.080 1.00 94.69 201 TRP A N 1
ATOM 1538 C CA . TRP A 1 201 ? -11.055 -3.580 -9.503 1.00 94.69 201 TRP A CA 1
ATOM 1539 C C . TRP A 1 201 ? -11.302 -4.235 -10.868 1.00 94.69 201 TRP A C 1
ATOM 1541 O O . TRP A 1 201 ? -10.422 -4.199 -11.722 1.00 94.69 201 TRP A O 1
ATOM 1551 N N . ASP A 1 202 ? -12.506 -4.749 -11.127 1.00 94.25 202 ASP A N 1
ATOM 1552 C CA . ASP A 1 202 ? -12.825 -5.414 -12.399 1.00 94.25 202 ASP A CA 1
ATOM 1553 C C . ASP A 1 202 ? -12.734 -4.465 -13.601 1.00 94.25 202 ASP A C 1
ATOM 1555 O O . ASP A 1 202 ? -12.205 -4.814 -14.659 1.00 94.25 202 ASP A O 1
ATOM 1559 N N . GLN A 1 203 ? -13.214 -3.230 -13.428 1.00 96.25 203 GLN A N 1
ATOM 1560 C CA . GLN A 1 203 ? -13.107 -2.192 -14.450 1.00 96.25 203 GLN A CA 1
ATOM 1561 C C . GLN A 1 203 ? -11.645 -1.796 -14.666 1.00 96.25 203 GLN A C 1
ATOM 1563 O O . GLN A 1 203 ? -11.204 -1.669 -15.806 1.00 96.25 203 GLN A O 1
ATOM 1568 N N . PHE A 1 204 ? -10.891 -1.640 -13.579 1.00 95.81 204 PHE A N 1
ATOM 1569 C CA . PHE A 1 204 ? -9.478 -1.295 -13.624 1.00 95.81 204 PHE A CA 1
ATOM 1570 C C . PHE A 1 204 ? -8.645 -2.377 -14.330 1.00 95.81 204 PHE A C 1
ATOM 1572 O O . PHE A 1 204 ? -7.827 -2.051 -15.188 1.00 95.81 204 PHE A O 1
ATOM 1579 N N . MET A 1 205 ? -8.888 -3.661 -14.045 1.00 93.25 205 MET A N 1
ATOM 1580 C CA . MET A 1 205 ? -8.224 -4.772 -14.737 1.00 93.25 205 MET A CA 1
ATOM 1581 C C . MET A 1 205 ? -8.477 -4.745 -16.243 1.00 93.25 205 MET A C 1
ATOM 1583 O O . MET A 1 205 ? -7.549 -4.962 -17.022 1.00 93.25 205 MET A O 1
ATOM 1587 N N . LYS A 1 206 ? -9.721 -4.467 -16.648 1.00 93.69 206 LYS A N 1
ATOM 1588 C CA . LYS A 1 206 ? -10.114 -4.405 -18.057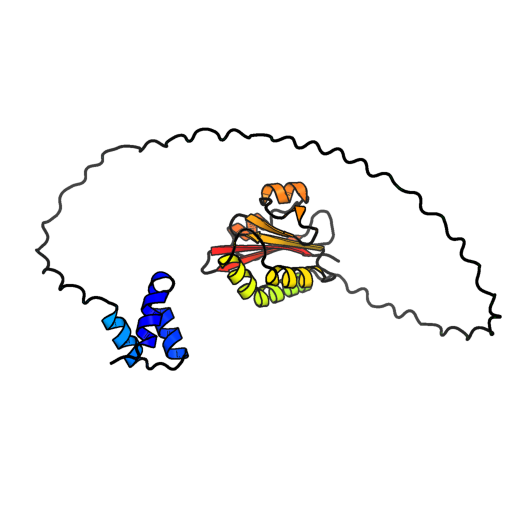 1.00 93.69 206 LYS A CA 1
ATOM 1589 C C . LYS A 1 206 ? -9.461 -3.231 -18.789 1.00 93.69 206 LYS A C 1
ATOM 1591 O O . LYS A 1 206 ? -8.978 -3.418 -19.898 1.00 93.69 206 LYS A O 1
ATOM 1596 N N . GLU A 1 207 ? -9.448 -2.049 -18.177 1.00 94.81 207 GLU A N 1
ATOM 1597 C CA . GLU A 1 207 ? -8.913 -0.822 -18.783 1.00 94.81 207 GLU A CA 1
ATOM 1598 C C . GLU A 1 207 ? -7.379 -0.844 -18.888 1.00 94.81 207 GLU A C 1
ATOM 1600 O O . GLU A 1 207 ? -6.810 -0.375 -19.869 1.00 94.81 207 GLU A O 1
ATOM 1605 N N . TYR A 1 208 ? -6.697 -1.411 -17.886 1.00 92.19 208 TYR A N 1
ATOM 1606 C CA . TYR A 1 208 ? -5.231 -1.408 -17.789 1.00 92.19 208 TYR A CA 1
ATOM 1607 C C . TYR A 1 208 ? -4.581 -2.768 -18.087 1.00 92.19 208 TYR A C 1
ATOM 1609 O O . TYR A 1 208 ? -3.401 -2.969 -17.773 1.00 92.19 208 TYR A O 1
ATOM 1617 N N . GLU A 1 209 ? -5.348 -3.684 -18.686 1.00 87.69 209 GLU A N 1
ATOM 1618 C CA . GLU A 1 209 ? -4.919 -5.007 -19.155 1.00 87.69 209 GLU A CA 1
ATOM 1619 C C . GLU A 1 209 ? -4.123 -5.801 -18.104 1.00 87.69 209 GLU A C 1
ATOM 1621 O O . GLU A 1 209 ? -3.028 -6.308 -18.364 1.00 87.69 209 GLU A O 1
ATOM 1626 N N . ILE A 1 210 ? -4.646 -5.895 -16.880 1.00 86.50 210 ILE A N 1
ATOM 1627 C CA . ILE A 1 210 ? -4.029 -6.716 -15.829 1.00 86.50 210 ILE A CA 1
ATOM 1628 C C . ILE A 1 210 ? -4.382 -8.175 -16.107 1.00 86.50 210 ILE A C 1
ATOM 1630 O O . ILE A 1 210 ? -5.546 -8.563 -16.054 1.00 86.50 210 ILE A O 1
ATOM 1634 N N . LYS A 1 211 ? -3.369 -8.978 -16.445 1.00 83.12 211 LYS A N 1
ATOM 1635 C CA . LYS A 1 211 ? -3.553 -10.357 -16.929 1.00 83.12 211 LYS A CA 1
ATOM 1636 C C . LYS A 1 211 ? -3.377 -11.426 -15.853 1.00 83.12 211 LYS A C 1
ATOM 1638 O O . LYS A 1 211 ? -3.632 -12.595 -16.131 1.00 83.12 211 LYS A O 1
ATOM 1643 N N . THR A 1 212 ? -2.913 -11.071 -14.656 1.00 89.88 212 THR A N 1
ATOM 1644 C CA . THR A 1 212 ? -2.665 -12.051 -13.590 1.00 89.88 212 THR A CA 1
ATOM 1645 C C . THR A 1 212 ? -3.795 -12.078 -12.564 1.00 89.88 212 THR A C 1
ATOM 1647 O O . THR A 1 212 ? -4.490 -11.090 -12.338 1.00 89.88 212 THR A O 1
ATOM 1650 N N . ASN A 1 213 ? -3.956 -13.223 -11.898 1.00 93.19 213 ASN A N 1
ATOM 1651 C CA . ASN A 1 213 ? -4.896 -13.394 -10.788 1.00 93.19 213 ASN A CA 1
ATOM 1652 C C . ASN A 1 213 ? -4.238 -13.166 -9.417 1.00 93.19 213 ASN A C 1
ATOM 1654 O O . ASN A 1 213 ? -4.733 -13.637 -8.391 1.00 93.19 213 ASN A O 1
ATOM 1658 N N . VAL A 1 214 ? -3.102 -12.464 -9.386 1.00 95.25 214 VAL A N 1
ATOM 1659 C CA . VAL A 1 214 ? -2.317 -12.252 -8.164 1.00 95.25 214 VAL A CA 1
ATOM 1660 C C . VAL A 1 214 ? -3.108 -11.486 -7.098 1.00 95.25 214 VAL A C 1
ATOM 1662 O O . VAL A 1 214 ? -2.993 -11.780 -5.910 1.00 95.25 214 VAL A O 1
ATOM 1665 N N . MET A 1 215 ? -3.979 -10.565 -7.520 1.00 94.44 215 MET A N 1
ATOM 1666 C CA . MET A 1 215 ? -4.834 -9.788 -6.623 1.00 94.44 215 MET A CA 1
ATOM 1667 C C . MET A 1 215 ? -5.853 -10.659 -5.889 1.00 94.44 215 MET A C 1
ATOM 1669 O O . MET A 1 215 ? -5.989 -10.545 -4.674 1.00 94.44 215 MET A O 1
ATOM 1673 N N . GLU A 1 216 ? -6.544 -11.548 -6.603 1.00 94.50 216 GLU A N 1
ATOM 1674 C CA . GLU A 1 216 ? -7.534 -12.452 -6.010 1.00 94.50 216 GLU A CA 1
ATOM 1675 C C . GLU A 1 216 ? -6.870 -13.382 -4.989 1.00 94.50 216 GLU A C 1
ATOM 1677 O O . GLU A 1 216 ? -7.342 -13.520 -3.860 1.00 94.50 216 GLU A O 1
ATOM 1682 N N . LYS A 1 217 ? -5.700 -13.936 -5.335 1.00 96.50 217 LYS A N 1
ATOM 1683 C CA . LYS A 1 217 ? -4.903 -14.752 -4.411 1.00 96.50 217 LYS A CA 1
ATOM 1684 C C . LYS A 1 217 ? -4.486 -13.966 -3.170 1.00 96.50 217 LYS A C 1
ATOM 1686 O O . LYS A 1 217 ? -4.573 -14.495 -2.063 1.00 96.50 217 LYS A O 1
ATOM 1691 N N . ALA A 1 218 ? -4.038 -12.720 -3.329 1.00 96.94 218 ALA A N 1
ATOM 1692 C CA . ALA A 1 218 ? -3.622 -11.883 -2.204 1.00 96.94 218 ALA A CA 1
ATOM 1693 C C . ALA A 1 218 ? -4.802 -11.527 -1.297 1.00 96.94 218 ALA A C 1
ATOM 1695 O O . ALA A 1 218 ? -4.679 -11.575 -0.074 1.00 96.94 218 ALA A O 1
ATOM 1696 N N . TYR A 1 219 ? -5.960 -11.231 -1.889 1.00 95.25 219 TYR A N 1
ATOM 1697 C CA . TYR A 1 219 ? -7.177 -10.916 -1.155 1.00 95.25 219 TYR A CA 1
ATOM 1698 C C . TYR A 1 219 ? -7.672 -12.114 -0.331 1.00 95.25 219 TYR A C 1
ATOM 1700 O O . TYR A 1 219 ? -7.944 -11.974 0.860 1.00 95.25 219 TYR A O 1
ATOM 1708 N N . LEU A 1 220 ? -7.724 -13.307 -0.934 1.00 95.94 220 LEU A N 1
ATOM 1709 C CA . LEU A 1 220 ? -8.171 -14.530 -0.259 1.00 95.94 220 LEU A CA 1
ATOM 1710 C C . LEU A 1 220 ? -7.185 -15.009 0.814 1.00 95.94 220 LEU A C 1
ATOM 1712 O O . LEU A 1 220 ? -7.597 -15.379 1.911 1.00 95.94 220 LEU A O 1
ATOM 1716 N N . SER A 1 221 ? -5.883 -14.996 0.511 1.00 97.06 221 SER A N 1
ATOM 1717 C CA . SER A 1 221 ? -4.847 -15.446 1.454 1.00 97.06 221 SER A CA 1
ATOM 1718 C C . SER A 1 221 ? -4.547 -14.428 2.554 1.00 97.06 221 SER A C 1
ATOM 1720 O O . SER A 1 221 ? -3.974 -14.800 3.577 1.00 97.06 221 SER A O 1
ATOM 1722 N N . LYS A 1 222 ? -4.905 -13.150 2.353 1.00 97.12 222 LYS A N 1
ATOM 1723 C CA . LYS A 1 222 ? -4.492 -12.013 3.194 1.00 97.12 222 LYS A CA 1
ATOM 1724 C C . LYS A 1 222 ? -2.962 -11.915 3.336 1.00 97.12 222 LYS A C 1
ATOM 1726 O O . LYS A 1 222 ? -2.454 -11.392 4.325 1.00 97.12 222 LYS A O 1
ATOM 1731 N N . GLN A 1 223 ? -2.230 -12.434 2.349 1.00 97.75 223 GLN A N 1
ATOM 1732 C CA . GLN A 1 223 ? -0.770 -12.481 2.299 1.00 97.75 223 GLN A CA 1
ATOM 1733 C C . GLN A 1 223 ? -0.252 -11.818 1.024 1.00 97.75 223 GLN A C 1
ATOM 1735 O O . GLN A 1 223 ? -0.983 -11.637 0.049 1.00 97.75 223 GLN A O 1
ATOM 1740 N N . ASN A 1 224 ? 1.033 -11.468 1.034 1.00 98.00 224 ASN A N 1
ATOM 1741 C CA . ASN A 1 224 ? 1.710 -10.936 -0.142 1.00 98.00 224 ASN A CA 1
ATOM 1742 C C . ASN A 1 224 ? 1.762 -12.018 -1.221 1.00 98.00 224 ASN A C 1
ATOM 1744 O O . ASN A 1 224 ? 2.148 -13.151 -0.937 1.00 98.00 224 ASN A O 1
ATOM 1748 N N . GLN A 1 225 ? 1.398 -11.667 -2.448 1.00 98.06 225 GLN A N 1
ATOM 1749 C CA . GLN A 1 225 ? 1.452 -12.584 -3.584 1.00 98.06 225 GLN A CA 1
ATOM 1750 C C . GLN A 1 225 ? 2.195 -11.915 -4.726 1.00 98.06 225 GLN A C 1
ATOM 1752 O O . GLN A 1 225 ? 1.983 -10.732 -4.999 1.00 98.06 225 GLN A O 1
ATOM 1757 N N . SER A 1 226 ? 3.053 -12.675 -5.395 1.00 97.00 226 SER A N 1
ATOM 1758 C CA . SER A 1 226 ? 3.769 -12.231 -6.582 1.00 97.00 226 SER A CA 1
ATOM 1759 C C . SER A 1 226 ? 3.566 -13.217 -7.728 1.00 97.00 226 SER A C 1
ATOM 1761 O O . SER A 1 226 ? 3.416 -14.422 -7.521 1.00 97.00 226 SER A O 1
ATOM 1763 N N . GLN A 1 227 ? 3.525 -12.706 -8.955 1.00 96.25 227 GLN A N 1
ATOM 1764 C CA . GLN A 1 227 ? 3.412 -13.524 -10.154 1.00 96.25 227 GLN A CA 1
ATOM 1765 C C . GLN A 1 227 ? 4.174 -12.883 -11.311 1.00 96.25 227 GLN A C 1
ATOM 1767 O O . GLN A 1 227 ? 4.021 -11.693 -11.585 1.00 96.25 227 GLN A O 1
ATOM 1772 N N . GLN A 1 228 ? 5.001 -13.673 -11.998 1.00 94.38 228 GLN A N 1
ATOM 1773 C CA . GLN A 1 228 ? 5.694 -13.207 -13.199 1.00 94.38 228 GLN A CA 1
ATOM 1774 C C . GLN A 1 228 ? 4.689 -12.899 -14.309 1.00 94.38 228 GLN A C 1
ATOM 1776 O O . GLN A 1 228 ? 3.705 -13.621 -14.498 1.00 94.38 228 GLN A O 1
ATOM 1781 N N . LEU A 1 229 ? 4.947 -11.823 -15.046 1.00 92.69 229 LEU A N 1
ATOM 1782 C CA . LEU A 1 229 ? 4.108 -11.431 -16.166 1.00 92.69 229 LEU A CA 1
ATOM 1783 C C . LEU A 1 229 ? 4.348 -12.355 -17.370 1.00 92.69 229 LEU A C 1
ATOM 1785 O O . LEU A 1 229 ? 5.499 -12.592 -17.727 1.00 92.69 229 LEU A O 1
ATOM 1789 N N . PRO A 1 230 ? 3.289 -12.844 -18.042 1.00 90.06 230 PRO A N 1
ATOM 1790 C CA . PRO A 1 230 ? 3.443 -13.765 -19.169 1.00 90.06 230 PRO A CA 1
ATOM 1791 C C . PRO A 1 230 ? 4.048 -13.094 -20.410 1.00 90.06 230 PRO A C 1
ATOM 1793 O O . PRO A 1 230 ? 4.777 -13.731 -21.163 1.00 90.06 230 PRO A O 1
ATOM 1796 N N . ASP A 1 231 ? 3.775 -11.802 -20.613 1.00 90.12 231 ASP A N 1
ATOM 1797 C CA . ASP A 1 231 ? 4.109 -11.108 -21.865 1.00 90.12 231 ASP A CA 1
ATOM 1798 C C . ASP A 1 231 ? 5.379 -10.253 -21.786 1.00 90.12 231 ASP A C 1
ATOM 1800 O O . ASP A 1 231 ? 5.786 -9.650 -22.780 1.00 90.12 231 ASP A O 1
ATOM 1804 N N . ARG A 1 232 ? 5.973 -10.098 -20.597 1.00 88.88 232 ARG A N 1
ATOM 1805 C CA . ARG A 1 232 ? 7.113 -9.195 -20.396 1.00 88.88 232 ARG A CA 1
ATOM 1806 C C . ARG A 1 232 ? 7.972 -9.607 -19.209 1.00 88.88 232 ARG A C 1
ATOM 1808 O O . ARG A 1 232 ? 7.467 -10.141 -18.231 1.00 88.88 232 ARG A O 1
ATOM 1815 N N . ALA A 1 233 ? 9.256 -9.254 -19.270 1.00 89.25 233 ALA A N 1
ATOM 1816 C CA . ALA A 1 233 ? 10.149 -9.343 -18.122 1.00 89.25 233 ALA A CA 1
ATOM 1817 C C . ALA A 1 233 ? 9.666 -8.375 -17.032 1.00 89.25 233 ALA A C 1
ATOM 1819 O O . ALA A 1 233 ? 9.717 -7.153 -17.203 1.00 89.25 233 ALA A O 1
ATOM 1820 N N . GLY A 1 234 ? 9.130 -8.937 -15.955 1.00 93.44 234 GLY A N 1
ATOM 1821 C CA . GLY A 1 234 ? 8.558 -8.205 -14.840 1.00 93.44 234 GLY A CA 1
ATOM 1822 C C . GLY A 1 234 ? 7.717 -9.108 -13.946 1.00 93.44 234 GLY A C 1
ATOM 1823 O O . GLY A 1 234 ? 7.391 -10.245 -14.296 1.00 93.44 234 GLY A O 1
ATOM 1824 N N . VAL A 1 235 ? 7.362 -8.586 -12.782 1.00 95.75 235 VAL A N 1
ATOM 1825 C CA . VAL A 1 235 ? 6.559 -9.286 -11.783 1.00 95.75 235 VAL A CA 1
ATOM 1826 C C . VAL A 1 235 ? 5.459 -8.361 -11.285 1.00 95.75 235 VAL A C 1
ATOM 1828 O O . VAL A 1 235 ? 5.693 -7.182 -11.020 1.00 95.75 235 VAL A O 1
ATOM 1831 N N . GLU A 1 236 ? 4.249 -8.892 -11.170 1.00 96.19 236 GLU A N 1
ATOM 1832 C CA . GLU A 1 236 ? 3.175 -8.234 -10.440 1.00 96.19 236 GLU A CA 1
ATOM 1833 C C . GLU A 1 236 ? 3.222 -8.683 -8.987 1.00 96.19 236 GLU A C 1
ATOM 1835 O O . GLU A 1 236 ? 3.321 -9.874 -8.698 1.00 96.19 236 GLU A O 1
ATOM 1840 N N . LEU A 1 237 ? 3.178 -7.722 -8.073 1.00 97.69 237 LEU A N 1
ATOM 1841 C CA . LEU A 1 237 ? 3.226 -7.936 -6.634 1.00 97.69 237 LEU A CA 1
ATOM 1842 C C . LEU A 1 237 ? 2.022 -7.242 -6.006 1.00 97.69 237 LEU A C 1
ATOM 1844 O O . LEU A 1 237 ? 1.811 -6.049 -6.218 1.00 97.69 237 LEU A O 1
ATOM 1848 N N . VAL A 1 238 ? 1.263 -7.973 -5.196 1.00 98.25 238 VAL A N 1
ATOM 1849 C CA . VAL A 1 238 ? 0.185 -7.408 -4.383 1.00 98.25 238 VAL A CA 1
ATOM 1850 C C . VAL A 1 238 ? 0.540 -7.532 -2.915 1.00 98.25 238 VAL A C 1
ATOM 1852 O O . VAL A 1 238 ? 0.876 -8.613 -2.428 1.00 98.25 238 VAL A O 1
ATOM 1855 N N . VAL A 1 239 ? 0.444 -6.405 -2.216 1.00 98.50 239 VAL A N 1
ATOM 1856 C CA . VAL A 1 239 ? 0.722 -6.278 -0.788 1.00 98.50 239 VAL A CA 1
ATOM 1857 C C . VAL A 1 239 ? -0.566 -5.835 -0.088 1.00 98.50 239 VAL A C 1
ATOM 1859 O O . VAL A 1 239 ? -0.943 -4.661 -0.190 1.00 98.50 239 VAL A O 1
ATOM 1862 N N . PRO A 1 240 ? -1.291 -6.749 0.583 1.00 98.38 240 PRO A N 1
ATOM 1863 C CA . PRO A 1 240 ? -2.456 -6.379 1.373 1.00 98.38 240 PRO A CA 1
ATOM 1864 C C . PRO A 1 240 ? -2.030 -5.618 2.636 1.00 98.38 240 PRO A C 1
ATOM 1866 O O . PRO A 1 240 ? -1.104 -6.011 3.346 1.00 98.38 240 PRO A O 1
ATOM 1869 N N . LEU A 1 241 ? -2.739 -4.535 2.944 1.00 98.25 241 LEU A N 1
ATOM 1870 C CA . LEU A 1 241 ? -2.630 -3.825 4.214 1.00 98.25 241 LEU A CA 1
ATOM 1871 C C . LEU A 1 241 ? -3.650 -4.436 5.174 1.00 98.25 241 LEU A C 1
ATOM 1873 O O . LEU A 1 241 ? -4.857 -4.311 4.966 1.00 98.25 241 LEU A O 1
ATOM 1877 N N . VAL A 1 242 ? -3.164 -5.141 6.197 1.00 97.75 242 VAL A N 1
ATOM 1878 C CA . VAL A 1 242 ? -4.002 -5.933 7.106 1.00 97.75 242 VAL A CA 1
ATOM 1879 C C . VAL A 1 242 ? -3.967 -5.345 8.513 1.00 97.75 242 VAL A C 1
ATOM 1881 O O . VAL A 1 242 ? -2.899 -5.135 9.084 1.00 97.75 242 VAL A O 1
ATOM 1884 N N . VAL A 1 243 ? -5.142 -5.126 9.101 1.00 96.69 243 VAL A N 1
ATOM 1885 C CA . VAL A 1 243 ? -5.312 -4.688 10.491 1.00 96.69 243 VAL A CA 1
ATOM 1886 C C . VAL A 1 243 ? -6.211 -5.685 11.198 1.00 96.69 243 VAL A C 1
ATOM 1888 O O . VAL A 1 243 ? -7.343 -5.901 10.781 1.00 96.69 243 VAL A O 1
ATOM 1891 N N . ARG A 1 244 ? -5.713 -6.299 12.280 1.00 95.62 244 ARG A N 1
ATOM 1892 C CA . ARG A 1 244 ? -6.462 -7.299 13.071 1.00 95.62 244 ARG A CA 1
ATOM 1893 C C . ARG A 1 244 ? -7.045 -8.433 12.211 1.00 95.62 244 ARG A C 1
ATOM 1895 O O . ARG A 1 244 ? -8.155 -8.892 12.446 1.00 95.62 244 ARG A O 1
ATOM 1902 N N . GLY A 1 245 ? -6.293 -8.862 11.200 1.00 95.25 245 GLY A N 1
ATOM 1903 C CA . GLY A 1 245 ? -6.713 -9.919 10.281 1.00 95.25 245 GLY A CA 1
ATOM 1904 C C . GLY A 1 245 ? -7.677 -9.473 9.181 1.00 95.25 245 GLY A C 1
ATOM 1905 O O . GLY A 1 245 ? -8.043 -10.307 8.364 1.00 95.25 245 GLY A O 1
ATOM 1906 N N . GLU A 1 246 ? -8.055 -8.198 9.095 1.00 96.81 246 GLU A N 1
ATOM 1907 C CA . GLU A 1 246 ? -8.925 -7.667 8.042 1.00 96.81 246 GLU A CA 1
ATOM 1908 C C . GLU A 1 246 ? -8.154 -6.788 7.057 1.00 96.81 246 GLU A C 1
ATOM 1910 O O . GLU A 1 246 ? -7.296 -5.999 7.453 1.00 96.81 246 GLU A O 1
ATOM 1915 N N . ILE A 1 247 ? -8.465 -6.912 5.764 1.00 97.44 247 ILE A N 1
ATOM 1916 C CA . ILE A 1 247 ? -7.846 -6.091 4.718 1.00 97.44 247 ILE A CA 1
ATOM 1917 C C . ILE A 1 247 ? -8.461 -4.691 4.772 1.00 97.44 247 ILE A C 1
ATOM 1919 O O . ILE A 1 247 ? -9.662 -4.510 4.564 1.00 97.44 247 ILE A O 1
ATOM 1923 N N . THR A 1 248 ? -7.630 -3.687 5.033 1.00 97.69 248 THR A N 1
ATOM 1924 C CA . THR A 1 248 ? -8.033 -2.275 5.035 1.00 97.69 248 THR A CA 1
ATOM 1925 C C . THR A 1 248 ? -7.756 -1.588 3.705 1.00 97.69 248 THR A C 1
ATOM 1927 O O . THR A 1 248 ? -8.426 -0.608 3.387 1.00 97.69 248 THR A O 1
ATOM 1930 N N . GLY A 1 249 ? -6.822 -2.114 2.914 1.00 97.81 249 GLY A N 1
ATOM 1931 C CA . GLY A 1 249 ? -6.494 -1.662 1.565 1.00 97.81 249 GLY A CA 1
ATOM 1932 C C . GLY A 1 249 ? -5.476 -2.588 0.906 1.00 97.81 249 GLY A C 1
ATOM 1933 O O . GLY A 1 249 ? -4.957 -3.500 1.549 1.00 97.81 249 GLY A O 1
ATOM 1934 N N . LEU A 1 250 ? -5.188 -2.367 -0.375 1.00 98.25 250 LEU A N 1
ATOM 1935 C CA . LEU A 1 250 ? -4.200 -3.153 -1.120 1.00 98.25 250 LEU A CA 1
ATOM 1936 C C . LEU A 1 250 ? -3.299 -2.246 -1.951 1.00 98.25 250 LEU A C 1
ATOM 1938 O O . LEU A 1 250 ? -3.747 -1.241 -2.503 1.00 98.25 250 LEU A O 1
ATOM 1942 N N . LEU A 1 251 ? -2.034 -2.632 -2.076 1.00 98.31 251 LEU A N 1
ATOM 1943 C CA . LEU A 1 251 ? -1.102 -2.038 -3.026 1.00 98.31 251 LEU A CA 1
ATOM 1944 C C . LEU A 1 251 ? -0.771 -3.060 -4.106 1.00 98.31 251 LEU A C 1
ATOM 1946 O O . LEU A 1 251 ? -0.294 -4.150 -3.803 1.00 98.31 251 LEU A O 1
ATOM 1950 N N . LEU A 1 252 ? -0.998 -2.688 -5.359 1.00 97.75 252 LEU A N 1
ATOM 1951 C CA . LEU A 1 252 ? -0.570 -3.436 -6.531 1.00 97.75 252 LEU A CA 1
ATOM 1952 C C . LEU A 1 252 ? 0.649 -2.746 -7.136 1.00 97.75 252 LEU A C 1
ATOM 1954 O O . LEU A 1 252 ? 0.594 -1.561 -7.461 1.00 97.75 252 LEU A O 1
ATOM 1958 N N . TYR A 1 253 ? 1.706 -3.512 -7.356 1.00 97.81 253 TYR A N 1
ATOM 1959 C CA . TYR A 1 253 ? 2.926 -3.096 -8.028 1.00 97.81 253 TYR A CA 1
ATOM 1960 C C . TYR A 1 253 ? 3.115 -3.909 -9.307 1.00 97.81 253 TYR A C 1
ATOM 1962 O O . TYR A 1 253 ? 2.951 -5.125 -9.303 1.00 97.81 253 TYR A O 1
ATOM 1970 N N . GLU A 1 254 ? 3.530 -3.246 -10.382 1.00 96.38 254 GLU A N 1
ATOM 1971 C CA . GLU A 1 254 ? 4.215 -3.898 -11.502 1.00 96.38 254 GLU A CA 1
ATOM 1972 C C . GLU A 1 254 ? 5.686 -3.501 -11.434 1.00 96.38 254 GLU A C 1
ATOM 1974 O O . GLU A 1 254 ? 6.025 -2.320 -11.579 1.00 96.38 254 GLU A O 1
ATOM 1979 N N . LEU A 1 255 ? 6.547 -4.486 -11.210 1.00 96.44 255 LEU A N 1
ATOM 1980 C CA . LEU A 1 255 ? 7.992 -4.321 -11.156 1.00 96.44 255 LEU A CA 1
ATOM 1981 C C . LEU A 1 255 ? 8.605 -4.821 -12.459 1.00 96.44 255 LEU A C 1
ATOM 1983 O O . LEU A 1 255 ? 8.149 -5.811 -13.033 1.00 96.44 255 LEU A O 1
ATOM 1987 N N . GLY A 1 256 ? 9.656 -4.161 -12.919 1.00 93.88 256 GLY A N 1
ATOM 1988 C CA . GLY A 1 256 ? 10.399 -4.599 -14.090 1.00 93.88 256 GLY A CA 1
ATOM 1989 C C . GLY A 1 256 ? 11.663 -3.774 -14.305 1.00 93.88 256 GLY 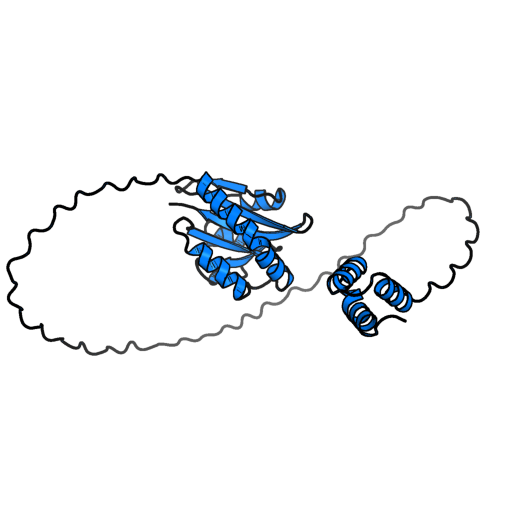A C 1
ATOM 1990 O O . GLY A 1 256 ? 11.813 -2.732 -13.666 1.00 93.88 256 GLY A O 1
ATOM 1991 N N . PRO A 1 257 ? 12.550 -4.240 -15.199 1.00 89.31 257 PRO A N 1
ATOM 1992 C CA . PRO A 1 257 ? 13.729 -3.493 -15.616 1.00 89.31 257 PRO A CA 1
ATOM 1993 C C . PRO A 1 257 ? 13.358 -2.239 -16.417 1.00 89.31 257 PRO A C 1
ATOM 1995 O O . PRO A 1 257 ? 12.218 -2.187 -16.963 1.00 89.31 257 PRO A O 1
#

pLDDT: mean 82.98, std 19.25, range [42.44, 98.5]

Secondary structure (DSSP, 8-state):
---HHHHHHHHHHTTTS-HHHHHHHHHHTT--HHHHHHHHHHHS--PPPPP-PPPPP----------PPP--PPPP-----------------------PPPPP---PPPPP----------------HHHHHHHHHHHHHHHHHHHHHHHHH-SSS--HHHHHHHHHHHTSTTEEEEEEEETTSBEEEETT-GGGTT-BHHHHHHHTT----HHHHHHHHTS-EEEE-SSSS-EEEEEEEEETTEEEEEEEEEE--